Protein AF-A0A4V3CXA8-F1 (afdb_monomer)

Radius of gyration: 31.41 Å; Cα contacts (8 Å, |Δi|>4): 325; chains: 1; bounding box: 53×84×88 Å

pLDDT: mean 84.36, std 15.78, range [34.88, 97.88]

Structure (mmCIF, N/CA/C/O backbone):
data_AF-A0A4V3CXA8-F1
#
_entry.id   AF-A0A4V3CXA8-F1
#
loop_
_atom_site.group_PDB
_atom_site.id
_atom_site.type_symbol
_atom_site.label_atom_id
_atom_site.label_alt_id
_atom_site.label_comp_id
_atom_site.label_asym_id
_atom_site.label_entity_id
_atom_site.label_seq_id
_atom_site.pdbx_PDB_ins_code
_atom_site.Cartn_x
_atom_site.Cartn_y
_atom_site.Cartn_z
_atom_site.occupancy
_atom_site.B_iso_or_equiv
_atom_site.auth_seq_id
_atom_site.auth_comp_id
_atom_site.auth_asym_id
_atom_site.auth_atom_id
_atom_site.pdbx_PDB_model_num
ATOM 1 N N . MET A 1 1 ? -29.532 72.338 55.057 1.00 40.47 1 MET A N 1
ATOM 2 C CA . MET A 1 1 ? -30.461 72.100 56.185 1.00 40.47 1 MET A CA 1
ATOM 3 C C . MET A 1 1 ? -30.636 70.589 56.252 1.00 40.47 1 MET A C 1
ATOM 5 O O . MET A 1 1 ? -31.218 70.046 55.332 1.00 40.47 1 MET A O 1
ATOM 9 N N . SER A 1 2 ? -29.774 69.867 56.970 1.00 39.62 2 SER A N 1
ATOM 10 C CA . SER A 1 2 ? -29.784 69.610 58.423 1.00 39.62 2 SER A CA 1
ATOM 11 C C . SER A 1 2 ? -31.072 68.958 58.934 1.00 39.62 2 SER A C 1
ATOM 13 O O . SER A 1 2 ? -32.153 69.455 58.635 1.00 39.62 2 SER A O 1
ATOM 15 N N . THR A 1 3 ? -30.851 67.936 59.774 1.00 40.78 3 THR A N 1
ATOM 16 C CA . THR A 1 3 ? -31.756 67.162 60.651 1.00 40.78 3 THR A CA 1
ATOM 17 C C . THR A 1 3 ? -32.597 66.088 59.960 1.00 40.78 3 THR A C 1
ATOM 19 O O . THR A 1 3 ? -33.273 66.385 58.990 1.00 40.78 3 THR A O 1
ATOM 22 N N . GLY A 1 4 ? -32.637 64.831 60.393 1.00 34.88 4 GLY A N 1
ATOM 23 C CA . GLY A 1 4 ? -32.048 64.163 61.554 1.00 34.88 4 GLY A CA 1
ATOM 24 C C . GLY A 1 4 ? -32.796 62.839 61.771 1.00 34.88 4 GLY A C 1
ATOM 25 O O . GLY A 1 4 ? -34.010 62.813 61.617 1.00 34.88 4 GLY A O 1
ATOM 26 N N . THR A 1 5 ? -32.025 61.773 62.005 1.00 45.97 5 THR A N 1
ATOM 27 C CA . THR A 1 5 ? -32.291 60.543 62.792 1.00 45.97 5 THR A CA 1
ATOM 28 C C . THR A 1 5 ? -33.736 60.167 63.166 1.00 45.97 5 THR A C 1
ATOM 30 O O . THR A 1 5 ? -34.405 60.935 63.842 1.00 45.97 5 THR A O 1
ATOM 33 N N . ASP A 1 6 ? -34.142 58.914 62.907 1.00 41.59 6 ASP A N 1
ATOM 34 C CA . ASP A 1 6 ? -34.056 57.885 63.959 1.00 41.59 6 ASP A CA 1
ATOM 35 C C . ASP A 1 6 ? -34.228 56.436 63.466 1.00 41.59 6 ASP A C 1
ATOM 37 O O . ASP A 1 6 ? -34.890 56.133 62.475 1.00 41.59 6 ASP A O 1
ATOM 41 N N . PHE A 1 7 ? -33.511 55.578 64.187 1.00 47.59 7 PHE A N 1
ATOM 42 C CA . PHE A 1 7 ? -33.365 54.128 64.111 1.00 47.59 7 PHE A CA 1
ATOM 43 C C . PHE A 1 7 ? -34.657 53.398 64.501 1.00 47.59 7 PHE A C 1
ATOM 45 O O . PHE A 1 7 ? -35.210 53.720 65.543 1.00 47.59 7 PHE A O 1
ATOM 52 N N . GLU A 1 8 ? -35.003 52.293 63.827 1.00 40.97 8 GLU A N 1
ATOM 53 C CA . GLU A 1 8 ? -35.385 51.082 64.569 1.00 40.97 8 GLU A CA 1
ATOM 54 C C . GLU A 1 8 ? -35.185 49.782 63.769 1.00 40.97 8 GLU A C 1
ATOM 56 O O . GLU A 1 8 ? -35.698 49.572 62.673 1.00 40.97 8 GLU A O 1
ATOM 61 N N . GLN A 1 9 ? -34.340 48.956 64.380 1.00 50.66 9 GLN A N 1
ATOM 62 C CA . GLN A 1 9 ? -34.044 47.536 64.223 1.00 50.66 9 GLN A CA 1
ATOM 63 C C . GLN A 1 9 ? -35.000 46.689 63.370 1.00 50.66 9 GLN A C 1
ATOM 65 O O . GLN A 1 9 ? -36.131 46.419 63.761 1.00 50.66 9 GLN A O 1
ATOM 70 N N . LEU A 1 10 ? -34.446 46.062 62.330 1.00 44.75 10 LEU A N 1
ATOM 71 C CA . LEU A 1 10 ? -34.857 44.718 61.930 1.00 44.75 10 LEU A CA 1
ATOM 72 C C . LEU A 1 10 ? -33.608 43.857 61.771 1.00 44.75 10 LEU A C 1
ATOM 74 O O . LEU A 1 10 ? -32.866 43.960 60.797 1.00 44.75 10 LEU A O 1
ATOM 78 N N . GLY A 1 11 ? -33.372 43.024 62.784 1.00 45.38 11 GLY A N 1
ATOM 79 C CA . GLY A 1 11 ? -32.459 41.901 62.677 1.00 45.38 11 GLY A CA 1
ATOM 80 C C . GLY A 1 11 ? -32.984 40.936 61.621 1.00 45.38 11 GLY A C 1
ATOM 81 O O . GLY A 1 11 ? -34.036 40.327 61.800 1.00 45.38 11 GLY A O 1
ATOM 82 N N . PHE A 1 12 ? -32.237 40.796 60.534 1.00 39.97 12 PHE A N 1
ATOM 83 C CA . PHE A 1 12 ? -32.334 39.652 59.646 1.00 39.97 12 PHE A CA 1
ATOM 84 C C . PHE A 1 12 ? -30.973 38.971 59.697 1.00 39.97 12 PHE A C 1
ATOM 86 O O . PHE A 1 12 ? -29.990 39.458 59.145 1.00 39.97 12 PHE A O 1
ATOM 93 N N . THR A 1 13 ? -30.896 37.899 60.477 1.00 45.34 13 THR A N 1
ATOM 94 C CA . THR A 1 13 ? -29.737 37.015 60.492 1.00 45.34 13 THR A CA 1
ATOM 95 C C . THR A 1 13 ? -29.621 36.371 59.121 1.00 45.34 13 THR A C 1
ATOM 97 O O . THR A 1 13 ? -30.540 35.687 58.671 1.00 45.34 13 THR A O 1
ATOM 100 N N . GLU A 1 14 ? -28.489 36.616 58.478 1.00 43.78 14 GLU A N 1
ATOM 101 C CA . GLU A 1 14 ? -27.989 35.905 57.313 1.00 43.78 14 GLU A CA 1
ATOM 102 C C . GLU A 1 14 ? -28.000 34.399 57.618 1.00 43.78 14 GLU A C 1
ATOM 104 O O . GLU A 1 14 ? -27.234 33.910 58.448 1.00 43.78 14 GLU A O 1
ATOM 109 N N . SER A 1 15 ? -28.935 33.658 57.020 1.00 47.88 15 SER A N 1
ATOM 110 C CA . SER A 1 15 ? -28.859 32.202 57.005 1.00 47.88 15 SER A CA 1
ATOM 111 C C . SER A 1 15 ? -27.843 31.820 55.935 1.00 47.88 15 SER A C 1
ATOM 113 O O . SER A 1 15 ? -28.188 31.703 54.758 1.00 47.88 15 SER A O 1
ATOM 115 N N . GLU A 1 16 ? -26.585 31.652 56.339 1.00 49.81 16 GLU A N 1
ATOM 116 C CA . GLU A 1 16 ? -25.614 30.857 55.593 1.00 49.81 16 GLU A CA 1
ATOM 117 C C . GLU A 1 16 ? -26.149 29.420 55.498 1.00 49.81 16 GLU A C 1
ATOM 119 O O . GLU A 1 16 ? -25.831 28.552 56.311 1.00 49.81 16 GLU A O 1
ATOM 124 N N . ASP A 1 17 ? -26.989 29.164 54.493 1.00 48.06 17 ASP A N 1
ATOM 125 C CA . ASP A 1 17 ? -27.284 27.817 54.014 1.00 48.06 17 ASP A CA 1
ATOM 126 C C . ASP A 1 17 ? -26.045 27.307 53.268 1.00 48.06 17 ASP A C 1
ATOM 128 O O . ASP A 1 17 ? -25.969 27.231 52.041 1.00 48.06 17 ASP A O 1
ATOM 132 N N . THR A 1 18 ? -25.005 27.008 54.045 1.00 52.03 18 THR A N 1
ATOM 133 C CA . THR A 1 18 ? -23.932 26.117 53.623 1.00 52.03 18 THR A CA 1
ATOM 134 C C . THR A 1 18 ? -24.531 24.719 53.595 1.00 52.03 18 THR A C 1
ATOM 136 O O . THR A 1 18 ? -24.391 23.940 54.536 1.00 52.03 18 THR A O 1
ATOM 139 N N . GLY A 1 19 ? -25.252 24.424 52.509 1.00 45.19 19 GLY A N 1
ATOM 140 C CA . GLY A 1 19 ? -25.800 23.112 52.196 1.00 45.19 19 GLY A CA 1
ATOM 141 C C . GLY A 1 19 ? -24.678 22.083 52.099 1.00 45.19 19 GLY A C 1
ATOM 142 O O . GLY A 1 19 ? -24.199 21.748 51.016 1.00 45.19 19 GLY A O 1
ATOM 143 N N . ALA A 1 20 ? -24.222 21.602 53.253 1.00 55.50 20 ALA A N 1
ATOM 144 C CA . ALA A 1 20 ? -23.315 20.487 53.367 1.00 55.50 20 ALA A CA 1
ATOM 145 C C . ALA A 1 20 ? -24.015 19.289 52.731 1.00 55.50 20 ALA A C 1
ATOM 147 O O . ALA A 1 20 ? -25.090 18.872 53.172 1.00 55.50 20 ALA A O 1
ATOM 148 N N . ALA A 1 21 ? -23.408 18.757 51.669 1.00 56.16 21 ALA A N 1
ATOM 149 C CA . ALA A 1 21 ? -23.848 17.513 51.063 1.00 56.16 21 ALA A CA 1
ATOM 150 C C . ALA A 1 21 ? -24.068 16.472 52.180 1.00 56.16 21 ALA A C 1
ATOM 152 O O . ALA A 1 21 ? -23.197 16.331 53.049 1.00 56.16 21 ALA A O 1
ATOM 153 N N . PRO A 1 22 ? -25.221 15.778 52.209 1.00 59.78 22 PRO A N 1
ATOM 154 C CA . PRO A 1 22 ? -25.529 14.840 53.276 1.00 59.78 22 PRO A CA 1
ATOM 155 C C . PRO A 1 22 ? -24.406 13.800 53.392 1.00 59.78 22 PRO A C 1
ATOM 157 O O . PRO A 1 22 ? -23.883 13.355 52.367 1.00 59.78 22 PRO A O 1
ATOM 160 N N . PRO A 1 23 ? -24.012 13.408 54.617 1.00 62.22 23 PRO A N 1
ATOM 161 C CA . PRO A 1 23 ? -22.924 12.464 54.816 1.00 62.22 23 PRO A CA 1
ATOM 162 C C . PRO A 1 23 ? -23.232 11.155 54.084 1.00 62.22 23 PRO A C 1
ATOM 164 O O . PRO A 1 23 ? -24.275 10.537 54.313 1.00 62.22 23 PRO A O 1
ATOM 167 N N . ASP A 1 24 ? -22.317 10.744 53.199 1.00 55.66 24 ASP A N 1
ATOM 168 C CA . ASP A 1 24 ? -22.386 9.474 52.475 1.00 55.66 24 ASP A CA 1
ATOM 169 C C . ASP A 1 24 ? -22.748 8.346 53.453 1.00 55.66 24 ASP A C 1
ATOM 171 O O . ASP A 1 24 ? -22.037 8.095 54.433 1.00 55.66 24 ASP A O 1
ATOM 175 N N . ALA A 1 25 ? -23.846 7.632 53.182 1.00 59.66 25 ALA A N 1
ATOM 176 C CA . ALA A 1 25 ? -24.254 6.506 54.012 1.00 59.66 25 ALA A CA 1
ATOM 177 C C . ALA A 1 25 ? -23.078 5.511 54.152 1.00 59.66 25 ALA A C 1
ATOM 179 O O . ALA A 1 25 ? -22.426 5.192 53.152 1.00 59.66 25 ALA A O 1
ATOM 180 N N . PRO A 1 26 ? -22.806 4.952 55.346 1.00 58.84 26 PRO A N 1
ATOM 181 C CA . PRO A 1 26 ? -21.601 4.154 55.622 1.00 58.84 26 PRO A CA 1
ATOM 182 C C . PRO A 1 26 ? -21.416 2.936 54.691 1.00 58.84 26 PRO A C 1
ATOM 184 O O . PRO A 1 26 ? -20.298 2.457 54.480 1.00 58.84 26 PRO A O 1
ATOM 187 N N . GLY A 1 27 ? -22.495 2.456 54.062 1.00 57.19 27 GLY A N 1
ATOM 188 C CA . GLY A 1 27 ? -22.450 1.426 53.020 1.00 57.19 27 GLY A CA 1
ATOM 189 C C . GLY A 1 27 ? -21.898 1.897 51.664 1.00 57.19 27 GLY A C 1
ATOM 190 O O . GLY A 1 27 ? -21.296 1.094 50.947 1.00 57.19 27 GLY A O 1
ATOM 191 N N . GLN A 1 28 ? -22.050 3.175 51.308 1.00 59.19 28 GLN A N 1
ATOM 192 C CA . GLN A 1 28 ? -21.549 3.745 50.053 1.00 59.19 28 GLN A CA 1
ATOM 193 C C . GLN A 1 28 ? -20.028 3.947 50.076 1.00 59.19 28 GLN A C 1
ATOM 195 O O . GLN A 1 28 ? -19.355 3.580 49.111 1.00 59.19 28 GLN A O 1
ATOM 200 N N . VAL A 1 29 ? -19.456 4.387 51.204 1.00 60.62 29 VAL A N 1
ATOM 201 C CA . VAL A 1 29 ? -17.995 4.532 51.383 1.00 60.62 29 VAL A CA 1
ATOM 202 C C . VAL A 1 29 ? -17.274 3.182 51.247 1.00 60.62 29 VAL A C 1
ATOM 204 O O . VAL A 1 29 ? -16.234 3.072 50.593 1.00 60.62 29 VAL A O 1
ATOM 207 N N . ARG A 1 30 ? -17.852 2.108 51.807 1.00 64.88 30 ARG A N 1
ATOM 208 C CA . ARG A 1 30 ? -17.282 0.751 51.739 1.00 64.88 30 ARG A CA 1
ATOM 209 C C . ARG A 1 30 ? -17.385 0.140 50.336 1.00 64.88 30 ARG A C 1
ATOM 211 O O . ARG A 1 30 ? -16.474 -0.579 49.928 1.00 64.88 30 ARG A O 1
ATOM 218 N N . LYS A 1 31 ? -18.454 0.440 49.585 1.00 62.94 31 LYS A N 1
ATOM 219 C CA . LYS A 1 31 ? -18.606 0.044 48.172 1.00 62.94 31 LYS A CA 1
ATOM 220 C C . LYS A 1 31 ? -17.627 0.796 47.261 1.00 62.94 31 LYS A C 1
ATOM 222 O O . LYS A 1 31 ? -16.953 0.146 46.467 1.00 62.94 31 LYS A O 1
ATOM 227 N N . ARG A 1 32 ? -17.468 2.116 47.437 1.00 68.44 32 ARG A N 1
ATOM 228 C CA . ARG A 1 32 ? -16.500 2.953 46.697 1.00 68.44 32 ARG A CA 1
ATOM 229 C C . ARG A 1 32 ? -15.052 2.489 46.896 1.00 68.44 32 ARG A C 1
ATOM 231 O O . ARG A 1 32 ? -14.324 2.346 45.921 1.00 68.44 32 ARG A O 1
ATOM 238 N N . ARG A 1 33 ? -14.654 2.148 48.129 1.00 70.50 33 ARG A N 1
ATOM 239 C CA . ARG A 1 33 ? -13.316 1.592 48.433 1.00 70.50 33 ARG A CA 1
ATOM 240 C C . ARG A 1 33 ? -13.056 0.228 47.787 1.00 70.50 33 ARG A C 1
ATOM 242 O O . ARG A 1 33 ? -11.953 -0.014 47.311 1.00 70.50 33 ARG A O 1
ATOM 249 N N . LYS A 1 34 ? -14.059 -0.659 47.753 1.00 71.06 34 LYS A N 1
ATOM 250 C CA . LYS A 1 34 ? -13.944 -1.969 47.088 1.00 71.06 34 LYS A CA 1
ATOM 251 C C . LYS A 1 34 ? -13.837 -1.836 45.567 1.00 71.06 34 LYS A C 1
ATOM 253 O O . LYS A 1 34 ? -13.021 -2.530 44.976 1.00 71.06 34 LYS A O 1
ATOM 258 N N . LEU A 1 35 ? -14.611 -0.933 44.961 1.00 71.12 35 LEU A N 1
ATOM 259 C CA . LEU A 1 35 ? -14.523 -0.595 43.535 1.00 71.12 35 LEU A CA 1
ATOM 260 C C . LEU A 1 35 ? -13.164 0.014 43.175 1.00 71.12 35 LEU A C 1
ATOM 262 O O . LEU A 1 35 ? -12.548 -0.428 42.214 1.00 71.12 35 LEU A O 1
ATOM 266 N N . ALA A 1 36 ? -12.662 0.958 43.976 1.00 71.88 36 ALA A N 1
ATOM 267 C CA . ALA A 1 36 ? -11.338 1.546 43.777 1.00 71.88 36 ALA A CA 1
ATOM 268 C C . ALA A 1 36 ? -10.222 0.490 43.846 1.00 71.88 36 ALA A C 1
ATOM 270 O O . ALA A 1 36 ? -9.376 0.450 42.961 1.00 71.88 36 ALA A O 1
ATOM 271 N N . ALA A 1 37 ? -10.267 -0.415 44.831 1.00 75.06 37 ALA A N 1
ATOM 272 C CA . ALA A 1 37 ? -9.305 -1.513 44.952 1.00 75.06 37 ALA A CA 1
ATOM 273 C C . ALA A 1 37 ? -9.360 -2.495 43.761 1.00 75.06 37 ALA A C 1
ATOM 275 O O . ALA A 1 37 ? -8.328 -2.985 43.303 1.00 75.06 37 ALA A O 1
ATOM 276 N N . TRP A 1 38 ? -10.559 -2.767 43.237 1.00 81.56 38 TRP A N 1
ATOM 277 C CA . TRP A 1 38 ? -10.745 -3.618 42.058 1.00 81.56 38 TRP A CA 1
ATOM 278 C C . TRP A 1 38 ? -10.213 -2.958 40.780 1.00 81.56 38 TRP A C 1
ATOM 280 O O . TRP A 1 38 ? -9.503 -3.598 40.009 1.00 81.56 38 TRP A O 1
ATOM 290 N N . LEU A 1 39 ? -10.485 -1.664 40.586 1.00 82.88 39 LEU A N 1
ATOM 291 C CA . LEU A 1 39 ? -9.963 -0.892 39.456 1.00 82.88 39 LEU A CA 1
ATOM 292 C C . LEU A 1 39 ? -8.435 -0.783 39.499 1.00 82.88 39 LEU A C 1
ATOM 294 O O . LEU A 1 39 ? -7.795 -0.941 38.464 1.00 82.88 39 LEU A O 1
ATOM 298 N N . THR A 1 40 ? -7.835 -0.592 40.680 1.00 80.50 40 THR A N 1
ATOM 299 C CA . THR A 1 40 ? -6.371 -0.608 40.818 1.00 80.50 40 THR A CA 1
ATOM 300 C C . THR A 1 40 ? -5.781 -1.975 40.496 1.00 80.50 40 THR A C 1
ATOM 302 O O . THR A 1 40 ? -4.763 -2.037 39.819 1.00 80.50 40 THR A O 1
ATOM 305 N N . ALA A 1 41 ? -6.428 -3.070 40.910 1.00 81.56 41 ALA A N 1
ATOM 306 C CA . ALA A 1 41 ? -5.956 -4.417 40.596 1.00 81.56 41 ALA A CA 1
ATOM 307 C C . ALA A 1 41 ? -6.004 -4.700 39.085 1.00 81.56 41 ALA A C 1
ATOM 309 O O . ALA A 1 41 ? -5.031 -5.204 38.527 1.00 81.56 41 ALA A O 1
ATOM 310 N N . ILE A 1 42 ? -7.092 -4.312 38.408 1.00 84.62 42 ILE A N 1
ATOM 311 C CA . ILE A 1 42 ? -7.199 -4.407 36.945 1.00 84.62 42 ILE A CA 1
ATOM 312 C C . ILE A 1 42 ? -6.110 -3.567 36.276 1.00 84.62 42 ILE A C 1
ATOM 314 O O . ILE A 1 42 ? -5.403 -4.069 35.406 1.00 84.62 42 ILE A O 1
ATOM 318 N N . ALA A 1 43 ? -5.941 -2.311 36.695 1.00 84.19 43 ALA A N 1
ATOM 319 C CA . ALA A 1 43 ? -4.925 -1.429 36.133 1.00 84.19 43 ALA A CA 1
ATOM 320 C C . ALA A 1 43 ? -3.514 -2.015 36.298 1.00 84.19 43 ALA A C 1
ATOM 322 O O . ALA A 1 43 ? -2.743 -2.022 35.344 1.00 84.19 43 ALA A O 1
ATOM 323 N N . SER A 1 44 ? -3.186 -2.577 37.465 1.00 82.38 44 SER A N 1
ATOM 324 C CA . SER A 1 44 ? -1.895 -3.232 37.700 1.00 82.38 44 SER A CA 1
ATOM 325 C C . SER A 1 44 ? -1.677 -4.456 36.810 1.00 82.38 44 SER A C 1
ATOM 327 O O . SER A 1 44 ? -0.579 -4.631 36.287 1.00 82.38 44 SER A O 1
ATOM 329 N N . VAL A 1 45 ? -2.706 -5.282 36.598 1.00 87.88 45 VAL A N 1
ATOM 330 C CA . VAL A 1 45 ? -2.622 -6.430 35.681 1.00 87.88 45 VAL A CA 1
ATOM 331 C C . VAL A 1 45 ? -2.401 -5.959 34.244 1.00 87.88 45 VAL A C 1
ATOM 333 O O . VAL A 1 45 ? -1.519 -6.480 33.567 1.00 87.88 45 VAL A O 1
ATOM 336 N N . LEU A 1 46 ? -3.138 -4.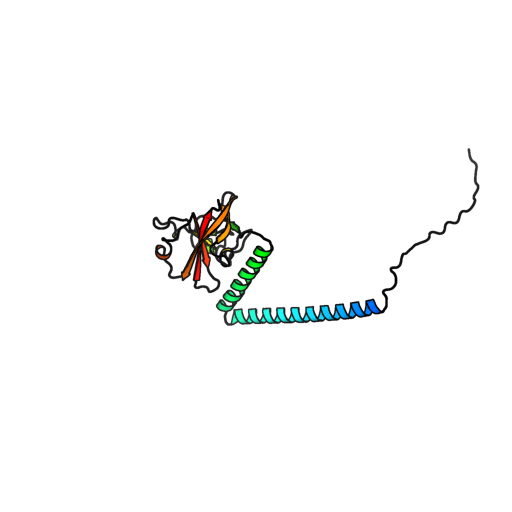942 33.791 1.00 88.44 46 LEU A N 1
ATOM 337 C CA . LEU A 1 46 ? -2.980 -4.377 32.448 1.00 88.44 46 LEU A CA 1
ATOM 338 C C . LEU A 1 46 ? -1.583 -3.789 32.237 1.00 88.44 46 LEU A C 1
ATOM 340 O O . LEU A 1 46 ? -0.946 -4.081 31.229 1.00 88.44 46 LEU A O 1
ATOM 344 N N . ILE A 1 47 ? -1.074 -3.022 33.204 1.00 89.06 47 ILE A N 1
ATOM 345 C CA . ILE A 1 47 ? 0.294 -2.488 33.167 1.00 89.06 47 ILE A CA 1
ATOM 346 C C . ILE A 1 47 ? 1.310 -3.634 33.101 1.00 89.06 47 ILE A C 1
ATOM 348 O O . ILE A 1 47 ? 2.238 -3.578 32.297 1.00 89.06 47 ILE A O 1
ATOM 352 N N . GLY A 1 48 ? 1.120 -4.692 33.895 1.00 84.31 48 GLY A N 1
ATOM 353 C CA . GLY A 1 48 ? 1.971 -5.881 33.856 1.00 84.31 48 GLY A CA 1
ATOM 354 C C . GLY A 1 48 ? 1.994 -6.546 32.477 1.00 84.31 48 GLY A C 1
ATOM 355 O O . GLY A 1 48 ? 3.068 -6.841 31.960 1.00 84.31 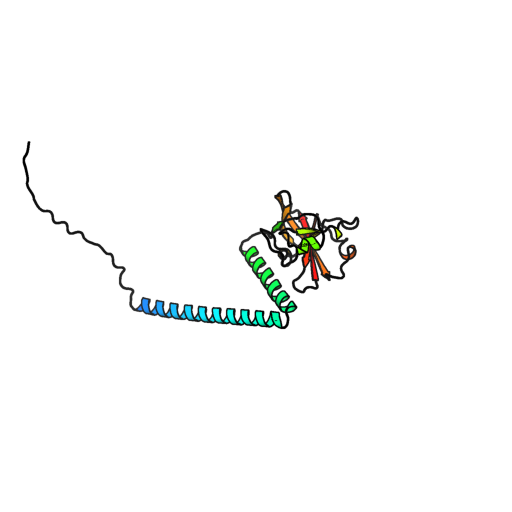48 GLY A O 1
ATOM 356 N N . ILE A 1 49 ? 0.830 -6.721 31.847 1.00 89.19 49 ILE A N 1
ATOM 357 C CA . ILE A 1 49 ? 0.714 -7.286 30.494 1.00 89.19 49 ILE A CA 1
ATOM 358 C C . ILE A 1 49 ? 1.421 -6.394 29.465 1.00 89.19 49 ILE A C 1
ATOM 360 O O . ILE A 1 49 ? 2.181 -6.903 28.643 1.00 89.19 49 ILE A O 1
ATOM 364 N N . ILE A 1 50 ? 1.222 -5.073 29.533 1.00 88.56 50 ILE A N 1
ATOM 365 C CA . ILE A 1 50 ? 1.867 -4.111 28.627 1.00 88.56 50 ILE A CA 1
ATOM 366 C C . ILE A 1 50 ? 3.392 -4.180 28.766 1.00 88.56 50 ILE A C 1
ATOM 368 O O . ILE A 1 50 ? 4.096 -4.238 27.760 1.00 88.56 50 ILE A O 1
ATOM 372 N N . LEU A 1 51 ? 3.909 -4.219 29.996 1.00 88.56 51 LEU A N 1
ATOM 373 C CA . LEU A 1 51 ? 5.347 -4.303 30.251 1.00 88.56 51 LEU A CA 1
ATOM 374 C C . LEU A 1 51 ? 5.945 -5.614 29.735 1.00 88.56 51 LEU A C 1
ATOM 376 O O . LEU A 1 51 ? 6.983 -5.588 29.078 1.00 88.56 51 LEU A O 1
ATOM 380 N N . ILE A 1 52 ? 5.286 -6.750 29.983 1.00 88.12 52 ILE A N 1
ATOM 381 C CA . ILE A 1 52 ? 5.728 -8.051 29.461 1.00 88.12 52 ILE A CA 1
ATOM 382 C C . ILE A 1 52 ? 5.743 -8.031 27.928 1.00 88.12 52 ILE A C 1
ATOM 384 O O . ILE A 1 52 ? 6.723 -8.466 27.325 1.00 88.12 52 ILE A O 1
ATOM 388 N N . GLY A 1 53 ? 4.699 -7.483 27.300 1.00 85.12 53 GLY A N 1
ATOM 389 C CA . GLY A 1 53 ? 4.625 -7.334 25.847 1.00 85.12 53 GLY A CA 1
ATOM 390 C C . GLY A 1 53 ? 5.754 -6.466 25.286 1.00 85.12 53 GLY A C 1
ATOM 391 O O . GLY A 1 53 ? 6.430 -6.875 24.345 1.00 85.12 53 GLY A O 1
ATOM 392 N N . ALA A 1 54 ? 6.020 -5.310 25.898 1.00 87.69 54 ALA A N 1
ATOM 393 C CA . ALA A 1 54 ? 7.108 -4.423 25.490 1.00 87.69 54 ALA A CA 1
ATOM 394 C C . ALA A 1 54 ? 8.483 -5.101 25.610 1.00 87.69 54 ALA A C 1
ATOM 396 O O . ALA A 1 54 ? 9.299 -5.005 24.696 1.00 87.69 54 ALA A O 1
ATOM 397 N N . ILE A 1 55 ? 8.730 -5.837 26.699 1.00 87.81 55 ILE A N 1
ATOM 398 C CA . ILE A 1 55 ? 9.975 -6.595 26.888 1.00 87.81 55 ILE A CA 1
ATOM 399 C C . ILE A 1 55 ? 10.110 -7.691 25.824 1.00 87.81 55 ILE A C 1
ATOM 401 O O . ILE A 1 55 ? 11.176 -7.826 25.228 1.00 87.81 55 ILE A O 1
ATOM 405 N N . ALA A 1 56 ? 9.045 -8.447 25.549 1.00 84.25 56 ALA A N 1
ATOM 406 C CA . ALA A 1 56 ? 9.058 -9.481 24.517 1.00 84.25 56 ALA A CA 1
ATOM 407 C C . ALA A 1 56 ? 9.351 -8.900 23.123 1.00 84.25 56 ALA A C 1
ATOM 409 O O . ALA A 1 56 ? 10.136 -9.484 22.380 1.00 84.25 56 ALA A O 1
ATOM 410 N N . ILE A 1 57 ? 8.793 -7.728 22.797 1.00 85.81 57 ILE A N 1
ATOM 411 C CA . ILE A 1 57 ? 9.094 -7.000 21.555 1.00 85.81 57 ILE A CA 1
ATOM 412 C C . ILE A 1 57 ? 10.571 -6.602 21.499 1.00 85.81 57 ILE A C 1
ATOM 414 O O . ILE A 1 57 ? 11.227 -6.841 20.489 1.00 85.81 57 ILE A O 1
ATOM 418 N N . LEU A 1 58 ? 11.116 -6.031 22.577 1.00 85.06 58 LEU A N 1
ATOM 419 C CA . LEU A 1 58 ? 12.527 -5.633 22.629 1.00 85.06 58 LEU A CA 1
ATOM 420 C C . LEU A 1 58 ? 13.468 -6.832 22.449 1.00 85.06 58 LEU A C 1
ATOM 422 O O . LEU A 1 58 ? 14.436 -6.741 21.697 1.00 85.06 58 LEU A O 1
ATOM 426 N N . ILE A 1 59 ? 13.167 -7.964 23.093 1.00 87.69 59 ILE A N 1
ATOM 427 C CA . ILE A 1 59 ? 13.915 -9.216 22.901 1.00 87.69 59 ILE A CA 1
ATOM 428 C C . ILE A 1 59 ? 13.782 -9.691 21.448 1.00 87.69 59 ILE A C 1
ATOM 430 O O . ILE A 1 59 ? 14.783 -10.032 20.818 1.00 87.69 59 ILE A O 1
ATOM 434 N N . GLY A 1 60 ? 12.566 -9.674 20.899 1.00 81.06 60 GLY A N 1
ATOM 435 C CA . GLY A 1 60 ? 12.284 -10.056 19.517 1.00 81.06 60 GLY A CA 1
ATOM 436 C C . GLY A 1 60 ? 13.081 -9.240 18.502 1.00 81.06 60 GLY A C 1
ATOM 437 O O . GLY A 1 60 ? 13.693 -9.820 17.610 1.00 81.06 60 GLY A O 1
ATOM 438 N N . LEU A 1 61 ? 13.174 -7.919 18.677 1.00 83.81 61 LEU A N 1
ATOM 439 C CA . LEU A 1 61 ? 13.970 -7.044 17.807 1.00 83.81 61 LEU A CA 1
ATOM 440 C C . LEU A 1 61 ? 15.466 -7.391 17.812 1.00 83.81 61 LEU A C 1
ATOM 442 O O . LEU A 1 61 ? 16.135 -7.174 16.805 1.00 83.81 61 LEU A O 1
ATOM 446 N N . GLY A 1 62 ? 15.991 -7.933 18.914 1.00 83.81 62 GLY A N 1
ATOM 447 C CA . GLY A 1 62 ? 17.385 -8.372 19.005 1.00 83.81 62 GLY A CA 1
ATOM 448 C C . GLY A 1 62 ? 17.649 -9.764 18.421 1.00 83.81 62 GLY A C 1
ATOM 449 O O . GLY A 1 62 ? 18.746 -10.013 17.929 1.00 83.81 62 GLY A O 1
ATOM 450 N N . VAL A 1 63 ? 16.670 -10.675 18.481 1.00 90.19 63 VAL A N 1
ATOM 451 C CA . VAL A 1 63 ? 16.851 -12.095 18.108 1.00 90.19 63 VAL A CA 1
ATOM 452 C C . VAL A 1 63 ? 16.292 -12.418 16.721 1.00 90.19 63 VAL A C 1
ATOM 454 O O . VAL A 1 63 ? 16.898 -13.174 15.968 1.00 90.19 63 VAL A O 1
ATOM 457 N N . ALA A 1 64 ? 15.130 -11.864 16.386 1.00 89.12 64 ALA A N 1
ATOM 458 C CA . ALA A 1 64 ? 14.394 -12.117 15.152 1.00 89.12 64 ALA A CA 1
ATOM 459 C C . ALA A 1 64 ? 13.753 -10.806 14.648 1.00 89.12 64 ALA A C 1
ATOM 461 O O . ALA A 1 64 ? 12.526 -10.644 14.713 1.00 89.12 64 ALA A O 1
ATOM 462 N N . PRO A 1 65 ? 14.569 -9.843 14.173 1.00 85.75 65 PRO A N 1
ATOM 463 C CA . PRO A 1 65 ? 14.101 -8.506 13.813 1.00 85.75 65 PRO A CA 1
ATOM 464 C C . PRO A 1 65 ? 13.036 -8.531 12.716 1.00 85.75 65 PRO A C 1
ATOM 466 O O . PRO A 1 65 ? 12.030 -7.836 12.839 1.00 85.75 65 PRO A O 1
ATOM 469 N N . ASP A 1 66 ? 13.209 -9.363 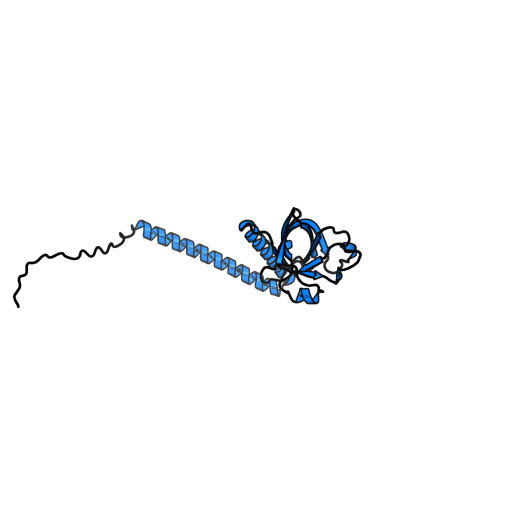11.688 1.00 86.62 66 ASP A N 1
ATOM 470 C CA . ASP A 1 66 ? 12.296 -9.399 10.540 1.00 86.62 66 ASP A CA 1
ATOM 471 C C . ASP A 1 66 ? 10.923 -9.942 10.937 1.00 86.62 66 ASP A C 1
ATOM 473 O O . ASP A 1 66 ? 9.905 -9.312 10.672 1.00 86.62 66 ASP A O 1
ATOM 477 N N . LYS A 1 67 ? 10.888 -11.036 11.710 1.00 87.44 67 LYS A N 1
ATOM 478 C CA . LYS A 1 67 ? 9.632 -11.579 12.251 1.00 87.44 67 LYS A CA 1
ATOM 479 C C . LYS A 1 67 ? 8.951 -10.633 13.230 1.00 87.44 67 LYS A C 1
ATOM 481 O O . LYS A 1 67 ? 7.727 -10.561 13.271 1.00 87.44 67 LYS A O 1
ATOM 486 N N . THR A 1 68 ? 9.726 -9.874 13.997 1.00 86.94 68 THR A N 1
ATOM 487 C CA . THR A 1 68 ? 9.163 -8.881 14.916 1.00 86.94 68 THR A CA 1
ATOM 488 C C . THR A 1 68 ? 8.522 -7.720 14.153 1.00 86.94 68 THR A C 1
ATOM 490 O O . THR A 1 68 ? 7.411 -7.315 14.492 1.00 86.94 68 THR A O 1
ATOM 493 N N . LYS A 1 69 ? 9.170 -7.220 13.092 1.00 86.19 69 LYS A N 1
ATOM 494 C CA . LYS A 1 69 ? 8.597 -6.200 12.197 1.00 86.19 69 LYS A CA 1
ATOM 495 C C . LYS A 1 69 ? 7.344 -6.708 11.488 1.00 86.19 69 LYS A C 1
ATOM 497 O O . LYS A 1 69 ? 6.354 -5.987 11.465 1.00 86.19 69 LYS A O 1
ATOM 502 N N . GLU A 1 70 ? 7.368 -7.943 10.989 1.00 90.75 70 GLU A N 1
ATOM 503 C CA . GLU A 1 70 ? 6.225 -8.596 10.343 1.00 90.75 70 GLU A CA 1
ATOM 504 C C . GLU A 1 70 ? 4.996 -8.604 11.259 1.00 90.75 70 GLU A C 1
ATOM 506 O O . GLU A 1 70 ? 3.926 -8.117 10.888 1.00 90.75 70 GLU A O 1
ATOM 511 N N . VAL A 1 71 ? 5.163 -9.091 12.493 1.00 89.06 71 VAL A N 1
ATOM 512 C CA . VAL A 1 71 ? 4.075 -9.192 13.473 1.00 89.06 71 VAL A CA 1
ATOM 513 C C . VAL A 1 71 ? 3.564 -7.813 13.886 1.00 89.06 71 VAL A C 1
ATOM 515 O O . VAL A 1 71 ? 2.354 -7.583 13.886 1.00 89.06 71 VAL A O 1
ATOM 518 N N . ILE A 1 72 ? 4.463 -6.886 14.235 1.00 88.19 72 ILE A N 1
ATOM 519 C CA . ILE A 1 72 ? 4.080 -5.542 14.694 1.00 88.19 72 ILE A CA 1
ATOM 520 C C . ILE A 1 72 ? 3.417 -4.752 13.567 1.00 88.19 72 ILE A C 1
ATOM 522 O O . ILE A 1 72 ? 2.394 -4.108 13.799 1.00 88.19 72 ILE A O 1
ATOM 526 N N . GLY A 1 73 ? 3.977 -4.814 12.361 1.00 87.94 73 GLY A N 1
ATOM 527 C CA . GLY A 1 73 ? 3.449 -4.145 11.182 1.00 87.94 73 GLY A CA 1
ATOM 528 C C . GLY A 1 73 ? 2.059 -4.655 10.828 1.00 87.94 73 GLY A C 1
ATOM 529 O O . GLY A 1 73 ? 1.113 -3.873 10.785 1.00 87.94 73 GLY A O 1
ATOM 530 N N . THR A 1 74 ? 1.902 -5.975 10.703 1.00 91.31 74 THR A N 1
ATOM 531 C CA . THR A 1 74 ? 0.611 -6.609 10.387 1.00 91.31 74 THR A CA 1
ATOM 532 C C . THR A 1 74 ? -0.453 -6.274 11.432 1.00 91.31 74 THR A C 1
ATOM 534 O O . THR A 1 74 ? -1.561 -5.857 11.086 1.00 91.31 74 THR A O 1
ATOM 537 N N . ALA A 1 75 ? -0.120 -6.393 12.723 1.00 89.38 75 ALA A N 1
ATOM 538 C CA . ALA A 1 75 ? -1.039 -6.037 13.800 1.00 89.38 75 ALA A CA 1
ATOM 539 C C . ALA A 1 75 ? -1.397 -4.542 13.771 1.00 89.38 75 ALA A C 1
ATOM 541 O O . ALA A 1 75 ? -2.566 -4.182 13.908 1.00 89.38 75 ALA A O 1
ATOM 542 N N . GLY A 1 76 ? -0.408 -3.672 13.558 1.00 89.44 76 GLY A N 1
ATOM 543 C CA . GLY A 1 76 ? -0.598 -2.228 13.466 1.00 89.44 76 GLY A CA 1
ATOM 544 C C . GLY A 1 76 ? -1.527 -1.835 12.320 1.00 89.44 76 GLY A C 1
ATOM 545 O O . GLY A 1 76 ? -2.472 -1.076 12.535 1.00 89.44 76 GLY A O 1
ATOM 546 N N . THR A 1 77 ? -1.310 -2.387 11.126 1.00 90.31 77 THR A N 1
ATOM 547 C CA . THR A 1 77 ? -2.170 -2.167 9.956 1.00 90.31 77 THR A CA 1
ATOM 548 C C . THR A 1 77 ? -3.604 -2.618 10.231 1.00 90.31 77 THR A C 1
ATOM 550 O O . THR A 1 77 ? -4.541 -1.854 9.995 1.00 90.31 77 THR A O 1
ATOM 553 N N . GLN A 1 78 ? -3.793 -3.801 10.823 1.00 90.81 78 GLN A N 1
ATOM 554 C CA . GLN A 1 78 ? -5.132 -4.303 11.130 1.00 90.81 78 GLN A CA 1
ATOM 555 C C . GLN A 1 78 ? -5.856 -3.450 12.178 1.00 90.81 78 GLN A C 1
ATOM 557 O O . GLN A 1 78 ? -7.042 -3.162 12.027 1.00 90.81 78 GLN A O 1
ATOM 562 N N . ILE A 1 79 ? -5.163 -3.002 13.229 1.00 89.69 79 ILE A N 1
ATOM 563 C CA . ILE A 1 79 ? -5.748 -2.120 14.251 1.00 89.69 79 ILE A CA 1
ATOM 564 C C . ILE A 1 79 ? -6.197 -0.794 13.627 1.00 89.69 79 ILE A C 1
ATOM 566 O O . ILE A 1 79 ? -7.311 -0.342 13.893 1.00 89.69 79 ILE A O 1
ATOM 570 N N . LYS A 1 80 ? -5.360 -0.181 12.778 1.00 88.69 80 LYS A N 1
ATOM 571 C CA . LYS A 1 80 ? -5.709 1.060 12.067 1.00 88.69 80 LYS A CA 1
ATOM 572 C C . LYS A 1 80 ? -6.931 0.862 11.172 1.00 88.69 80 LYS A C 1
ATOM 574 O O . LYS A 1 80 ? -7.828 1.698 11.196 1.00 88.69 80 LYS A O 1
ATOM 579 N N . HIS A 1 81 ? -6.981 -0.243 10.429 1.00 89.06 81 HIS A N 1
ATOM 580 C CA . HIS A 1 81 ? -8.122 -0.580 9.582 1.00 89.06 81 HIS A CA 1
ATOM 581 C C . HIS A 1 81 ? -9.414 -0.708 10.393 1.00 89.06 81 HIS A C 1
ATOM 583 O O . HIS A 1 81 ? -10.413 -0.088 10.057 1.00 89.06 81 HIS A O 1
ATOM 589 N N . GLN A 1 82 ? -9.385 -1.430 11.517 1.00 89.00 82 GLN A N 1
ATOM 590 C CA . GLN A 1 82 ? -10.555 -1.561 12.391 1.00 89.00 82 GLN A CA 1
ATOM 591 C C . GLN A 1 82 ? -11.002 -0.214 12.967 1.00 89.00 82 GLN A C 1
ATOM 593 O O . GLN A 1 82 ? -12.195 0.079 12.984 1.00 89.00 82 GLN A O 1
ATOM 598 N N . ALA A 1 83 ? -10.061 0.632 13.396 1.00 87.44 83 ALA A N 1
ATOM 599 C CA . ALA A 1 83 ? -10.386 1.982 13.851 1.00 87.44 83 ALA A CA 1
ATOM 600 C C . ALA A 1 83 ? -11.073 2.802 12.747 1.00 87.44 83 ALA A C 1
ATOM 602 O O . ALA A 1 83 ? -12.011 3.543 13.031 1.00 87.44 83 ALA A O 1
ATOM 603 N N . GLN A 1 84 ? -10.637 2.628 11.500 1.00 87.19 84 GLN A N 1
ATOM 604 C CA . GLN A 1 84 ? -11.194 3.304 10.337 1.00 87.19 84 GLN A CA 1
ATOM 605 C C . GLN A 1 84 ? -12.594 2.792 9.953 1.00 87.19 84 GLN A C 1
ATOM 607 O O . GLN A 1 84 ? -13.492 3.584 9.685 1.00 87.19 84 GLN A O 1
ATOM 612 N N . VAL A 1 85 ? -12.810 1.474 9.987 1.00 86.31 85 VAL A N 1
ATOM 613 C CA . VAL A 1 85 ? -14.134 0.868 9.764 1.00 86.31 85 VAL A CA 1
ATOM 614 C C . VAL A 1 85 ? -15.122 1.349 10.827 1.00 86.31 85 VAL A C 1
ATOM 616 O O . VAL A 1 85 ? -16.245 1.727 10.506 1.00 86.31 85 VAL A O 1
ATOM 619 N N . VAL A 1 86 ? -14.701 1.390 12.095 1.00 91.25 86 VAL A N 1
ATOM 620 C CA . VAL A 1 86 ? -15.539 1.871 13.205 1.00 91.25 86 VAL A CA 1
ATOM 621 C C . VAL A 1 86 ? -15.828 3.370 13.096 1.00 91.25 86 VAL A C 1
ATOM 623 O O . VAL A 1 86 ? -16.921 3.798 13.462 1.00 91.25 86 VAL A O 1
ATOM 626 N N . SER A 1 87 ? -14.883 4.172 12.594 1.00 89.62 87 SER A N 1
ATOM 627 C CA . SER A 1 87 ? -15.111 5.601 12.352 1.00 89.62 87 SER A CA 1
ATOM 628 C C . SER A 1 87 ? -15.946 5.882 11.099 1.00 89.62 87 SER A C 1
ATOM 630 O O . SER A 1 87 ? -16.387 7.016 10.923 1.00 89.62 87 SER A O 1
ATOM 632 N N . GLY A 1 88 ? -16.177 4.876 10.247 1.00 88.62 88 GLY A N 1
ATOM 633 C CA . GLY A 1 88 ? -16.881 5.025 8.974 1.00 88.62 88 GLY 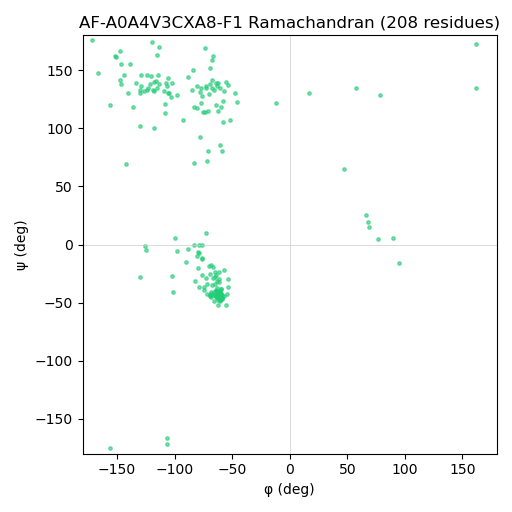A CA 1
ATOM 634 C C . GLY A 1 88 ? -16.103 5.843 7.942 1.00 88.62 88 GLY A C 1
ATOM 635 O O . GLY A 1 88 ? -16.706 6.384 7.022 1.00 88.62 88 GLY A O 1
ATOM 636 N N . GLN A 1 89 ? -14.785 5.982 8.108 1.00 88.75 89 GLN A N 1
ATOM 637 C CA . GLN A 1 89 ? -13.946 6.733 7.178 1.00 88.75 89 GLN A CA 1
ATOM 638 C C . GLN A 1 89 ? -13.513 5.849 6.006 1.00 88.75 89 GLN A C 1
ATOM 640 O O . GLN A 1 89 ? -13.018 4.735 6.199 1.00 88.75 89 GLN A O 1
ATOM 645 N N . THR A 1 90 ? -13.637 6.366 4.787 1.00 91.19 90 THR A N 1
ATOM 646 C CA . THR A 1 90 ? -13.073 5.725 3.594 1.00 91.19 90 THR A CA 1
ATOM 647 C C . THR A 1 90 ? -11.539 5.804 3.651 1.00 91.19 90 THR A C 1
ATOM 649 O O . THR A 1 90 ? -10.991 6.827 4.075 1.00 91.19 90 THR A O 1
ATOM 652 N N . PRO A 1 91 ? -10.805 4.732 3.295 1.00 92.88 91 PRO A N 1
ATOM 653 C CA . PRO A 1 91 ? -9.353 4.789 3.218 1.00 92.88 91 PRO A CA 1
ATOM 654 C C . PRO A 1 91 ? -8.934 5.830 2.183 1.00 92.88 91 PRO A C 1
ATOM 656 O O . PRO A 1 91 ? -9.493 5.857 1.095 1.00 92.88 91 PRO A O 1
ATOM 659 N N . ARG A 1 92 ? -7.955 6.670 2.522 1.00 92.44 92 ARG A N 1
ATOM 660 C CA . ARG A 1 92 ? -7.524 7.794 1.683 1.00 92.44 92 ARG A CA 1
ATOM 661 C C . ARG A 1 92 ? -6.104 7.600 1.167 1.00 92.44 92 ARG A C 1
ATOM 663 O O . ARG A 1 92 ? -5.219 7.188 1.924 1.00 92.44 92 ARG A O 1
ATOM 670 N N . VAL A 1 93 ? -5.894 7.926 -0.103 1.00 94.94 93 VAL A N 1
ATOM 671 C CA . VAL A 1 93 ? -4.616 7.853 -0.818 1.00 94.94 93 VAL A CA 1
ATOM 672 C C . VAL A 1 93 ? -4.377 9.181 -1.528 1.00 94.94 93 VAL A C 1
ATOM 674 O O . VAL A 1 93 ? -5.258 9.668 -2.222 1.00 94.94 93 VAL A O 1
ATOM 677 N N . ILE A 1 94 ? -3.188 9.764 -1.368 1.00 95.56 94 ILE A N 1
ATOM 678 C CA . ILE A 1 94 ? -2.802 11.000 -2.065 1.00 95.56 94 ILE A CA 1
ATOM 679 C C . ILE A 1 94 ? -1.773 10.653 -3.134 1.00 95.56 94 ILE A C 1
ATOM 681 O O . ILE A 1 94 ? -0.708 10.115 -2.810 1.00 95.56 94 ILE A O 1
ATOM 685 N N . LEU A 1 95 ? -2.089 10.964 -4.389 1.00 95.69 95 LEU A N 1
ATOM 686 C CA . LEU A 1 95 ? -1.214 10.732 -5.528 1.00 95.69 95 LEU A CA 1
ATOM 687 C C . LEU A 1 95 ? -0.108 11.787 -5.582 1.00 95.69 95 LEU A C 1
ATOM 689 O O . LEU A 1 95 ? -0.316 12.986 -5.391 1.00 95.69 95 LEU A O 1
ATOM 693 N N . GLY A 1 96 ? 1.103 11.302 -5.806 1.00 94.38 96 GLY A N 1
ATOM 694 C CA . GLY A 1 96 ? 2.336 12.064 -5.782 1.00 94.38 96 GLY A CA 1
ATOM 695 C C . GLY A 1 96 ? 2.922 12.305 -7.172 1.00 94.38 96 GLY A C 1
ATOM 696 O O . GLY A 1 96 ? 2.286 12.043 -8.194 1.00 94.38 96 GLY A O 1
ATOM 697 N N . PRO A 1 97 ? 4.145 12.853 -7.221 1.00 95.12 97 PRO A N 1
ATOM 698 C CA . PRO A 1 97 ? 4.862 13.084 -8.468 1.00 95.12 97 PRO A CA 1
ATOM 699 C C . PRO A 1 97 ? 5.403 11.783 -9.075 1.00 95.12 97 PRO A C 1
ATOM 701 O O . PRO A 1 97 ? 5.464 10.741 -8.420 1.00 95.12 97 PRO A O 1
ATOM 704 N N . ASP A 1 98 ? 5.873 11.897 -10.313 1.00 96.75 98 ASP A N 1
ATOM 705 C CA . ASP A 1 98 ? 6.647 10.872 -11.003 1.00 96.75 98 ASP A CA 1
ATOM 706 C C . ASP A 1 98 ? 8.024 10.688 -10.348 1.00 96.75 98 ASP A C 1
ATOM 708 O O . ASP A 1 98 ? 8.723 11.664 -10.055 1.00 96.75 98 ASP A O 1
ATOM 712 N N . GLY A 1 99 ? 8.426 9.436 -10.131 1.00 96.69 99 GLY A N 1
ATOM 713 C CA . GLY A 1 99 ? 9.728 9.087 -9.574 1.00 96.69 99 GLY A CA 1
ATOM 714 C C . GLY A 1 99 ? 10.028 7.590 -9.606 1.00 96.69 99 GLY A C 1
ATOM 715 O O . GLY A 1 99 ? 9.202 6.783 -10.025 1.00 96.69 99 GLY A O 1
ATOM 716 N N . GLY A 1 100 ? 11.240 7.238 -9.180 1.00 95.31 100 GLY A N 1
ATOM 717 C CA . GLY A 1 100 ? 11.695 5.857 -9.006 1.00 95.31 100 GLY A CA 1
ATOM 718 C C . GLY A 1 100 ? 11.791 5.460 -7.532 1.00 95.31 100 GLY A C 1
ATOM 719 O O . GLY A 1 100 ? 11.321 6.178 -6.640 1.00 95.31 100 GLY A O 1
ATOM 720 N N . GLN A 1 101 ? 12.449 4.329 -7.277 1.00 93.50 101 GLN A N 1
ATOM 721 C CA . GLN A 1 101 ? 12.637 3.776 -5.934 1.00 93.50 101 GLN A CA 1
ATOM 722 C C . GLN A 1 101 ? 13.258 4.784 -4.956 1.00 93.50 101 GLN A C 1
ATOM 724 O O . GLN A 1 101 ? 12.841 4.857 -3.802 1.00 93.50 101 GLN A O 1
ATOM 729 N N . GLU A 1 102 ? 14.185 5.629 -5.415 1.00 95.88 102 GLU A N 1
ATOM 730 C CA . GLU A 1 102 ? 14.851 6.621 -4.566 1.00 95.88 102 GLU A CA 1
ATOM 731 C C . GLU A 1 102 ? 13.875 7.650 -3.993 1.00 95.88 102 GLU A C 1
ATOM 733 O O . GLU A 1 102 ? 14.104 8.177 -2.903 1.00 95.88 102 GLU A O 1
ATOM 738 N N . LEU A 1 103 ? 12.798 7.973 -4.717 1.00 95.44 103 LEU A N 1
ATOM 739 C CA . LEU A 1 103 ? 11.773 8.884 -4.218 1.00 95.44 103 LEU A CA 1
ATOM 740 C C . LEU A 1 103 ? 10.827 8.174 -3.249 1.00 95.44 103 LEU A C 1
ATOM 742 O O . LEU A 1 103 ? 10.431 8.769 -2.251 1.00 95.44 103 LEU A O 1
ATOM 746 N N . VAL A 1 104 ? 10.510 6.900 -3.495 1.00 94.44 104 VAL A N 1
ATOM 747 C CA . VAL A 1 104 ? 9.717 6.077 -2.567 1.00 94.44 104 VAL A CA 1
ATOM 748 C C . VAL A 1 104 ? 10.442 5.932 -1.223 1.00 94.44 104 VAL A C 1
ATOM 750 O O . VAL A 1 104 ? 9.826 6.106 -0.169 1.00 94.44 104 VAL A O 1
ATOM 753 N N . ASP A 1 105 ? 11.760 5.716 -1.246 1.00 95.19 105 ASP A N 1
ATOM 754 C CA . ASP A 1 105 ? 12.617 5.592 -0.057 1.00 95.19 105 ASP A CA 1
ATOM 755 C C . ASP A 1 105 ? 12.646 6.854 0.817 1.00 95.19 105 ASP A C 1
ATOM 757 O O . ASP A 1 105 ? 12.905 6.777 2.019 1.00 95.19 105 ASP A O 1
ATOM 761 N N . GLN A 1 106 ? 12.343 8.020 0.241 1.00 94.50 106 GLN A N 1
ATOM 762 C CA . GLN A 1 106 ? 12.261 9.285 0.976 1.00 94.50 106 GLN A CA 1
ATOM 763 C C . GLN A 1 106 ? 10.948 9.451 1.751 1.00 94.50 106 GLN A C 1
ATOM 765 O O . GLN A 1 106 ? 10.826 10.408 2.514 1.00 94.50 106 GLN A O 1
ATOM 770 N N . CYS A 1 107 ? 9.972 8.551 1.577 1.00 94.19 107 CYS A N 1
ATOM 771 C CA . CYS A 1 107 ? 8.639 8.651 2.173 1.00 94.19 107 CYS A CA 1
ATOM 772 C C . CYS A 1 107 ? 8.014 10.052 2.013 1.00 94.19 107 CYS A C 1
ATOM 774 O O . CYS A 1 107 ? 7.747 10.726 3.012 1.00 94.19 107 CYS A O 1
ATOM 776 N N . PRO A 1 108 ? 7.721 10.507 0.781 1.00 91.75 108 PRO A N 1
ATOM 777 C CA . PRO A 1 108 ? 7.371 11.902 0.497 1.00 91.75 108 PRO A CA 1
ATOM 778 C C . PRO A 1 108 ? 5.970 12.314 0.984 1.00 91.75 108 PRO A C 1
ATOM 780 O O . PRO A 1 108 ? 5.479 13.375 0.611 1.00 91.75 108 PRO A O 1
ATOM 783 N N . GLY A 1 109 ? 5.286 11.477 1.770 1.00 91.31 109 GLY A N 1
ATOM 784 C CA . GLY A 1 109 ? 3.911 11.726 2.201 1.00 91.31 109 GLY A CA 1
ATOM 785 C C . GLY A 1 109 ? 2.905 11.707 1.048 1.00 91.31 109 GLY A C 1
ATOM 786 O O . GLY A 1 109 ? 1.876 12.356 1.142 1.00 91.31 109 GLY A O 1
ATOM 787 N N . SER A 1 110 ? 3.210 10.998 -0.040 1.00 94.19 110 SER A N 1
ATOM 788 C CA . SER A 1 110 ? 2.334 10.736 -1.189 1.00 94.19 110 SER A CA 1
ATOM 789 C C . SER A 1 110 ? 2.732 9.412 -1.837 1.00 94.19 110 SER A C 1
ATOM 791 O O . SER A 1 110 ? 3.821 8.893 -1.580 1.00 94.19 110 SER A O 1
ATOM 793 N N . TRP A 1 111 ? 1.838 8.847 -2.641 1.00 96.56 111 TRP A N 1
ATOM 794 C CA . TRP A 1 111 ? 2.120 7.661 -3.438 1.00 96.56 111 TRP A CA 1
ATOM 795 C C . TRP A 1 111 ? 2.825 8.088 -4.720 1.00 96.56 111 TRP A C 1
ATOM 797 O O . TRP A 1 111 ? 2.278 8.865 -5.494 1.00 96.56 111 TRP A O 1
ATOM 807 N N . VAL A 1 112 ? 4.051 7.629 -4.936 1.00 96.44 112 VAL A N 1
ATOM 808 C CA . VAL A 1 112 ? 4.892 8.052 -6.065 1.00 96.44 112 VAL A CA 1
ATOM 809 C C . VAL A 1 112 ? 4.433 7.349 -7.331 1.00 96.44 112 VAL A C 1
ATOM 811 O O . VAL A 1 112 ? 4.293 6.127 -7.323 1.00 96.44 112 VAL A O 1
ATOM 814 N N . ARG A 1 113 ? 4.240 8.091 -8.425 1.00 96.81 113 ARG A N 1
ATOM 815 C CA . ARG A 1 113 ? 3.982 7.483 -9.731 1.00 96.81 113 ARG A CA 1
ATOM 816 C C . ARG A 1 113 ? 5.278 6.885 -10.262 1.00 96.81 113 ARG A C 1
ATOM 818 O O . ARG A 1 113 ? 6.225 7.606 -10.564 1.00 96.81 113 ARG A O 1
ATOM 825 N N . MET A 1 114 ? 5.317 5.570 -10.375 1.00 95.88 114 MET A N 1
ATOM 826 C CA . MET A 1 114 ? 6.532 4.836 -10.698 1.00 95.88 114 MET A CA 1
ATOM 827 C C . MET A 1 114 ? 6.880 4.986 -12.178 1.00 95.88 114 MET A C 1
ATOM 829 O O . MET A 1 114 ? 6.150 4.508 -13.046 1.00 95.88 114 MET A O 1
ATOM 833 N N . VAL A 1 115 ? 8.004 5.642 -12.472 1.00 94.56 115 VAL A N 1
ATOM 834 C CA . VAL A 1 115 ? 8.492 5.828 -13.852 1.00 94.56 115 VAL A CA 1
ATOM 835 C C . VAL A 1 115 ? 8.918 4.514 -14.503 1.00 94.56 115 VAL A C 1
ATOM 837 O O . VAL A 1 115 ? 8.759 4.359 -15.707 1.00 94.56 115 VAL A O 1
ATOM 840 N N . ASP A 1 116 ? 9.373 3.547 -13.705 1.00 90.06 116 ASP A N 1
ATOM 841 C CA . ASP A 1 116 ? 9.846 2.243 -14.188 1.00 90.06 116 ASP A CA 1
ATOM 842 C C . ASP A 1 116 ? 8.725 1.386 -14.800 1.00 90.06 116 ASP A C 1
ATOM 844 O O . ASP A 1 116 ? 8.997 0.478 -15.581 1.00 90.06 116 ASP A O 1
ATOM 848 N N . TYR A 1 117 ? 7.464 1.698 -14.483 1.00 90.69 117 TYR A N 1
ATOM 849 C CA . TYR A 1 117 ? 6.284 1.056 -15.067 1.00 90.69 117 TYR A CA 1
ATOM 850 C C . TYR A 1 117 ? 5.638 1.886 -16.183 1.00 90.69 117 TYR A C 1
ATOM 852 O O . TYR A 1 117 ? 4.574 1.521 -16.669 1.00 90.69 117 TYR A O 1
ATOM 860 N N . GLN A 1 118 ? 6.235 3.007 -16.603 1.00 89.19 118 GLN A N 1
ATOM 861 C CA . GLN A 1 118 ? 5.738 3.791 -17.739 1.00 89.19 118 GLN A CA 1
ATOM 862 C C . GLN A 1 118 ? 6.255 3.194 -19.053 1.00 89.19 118 GLN A C 1
AT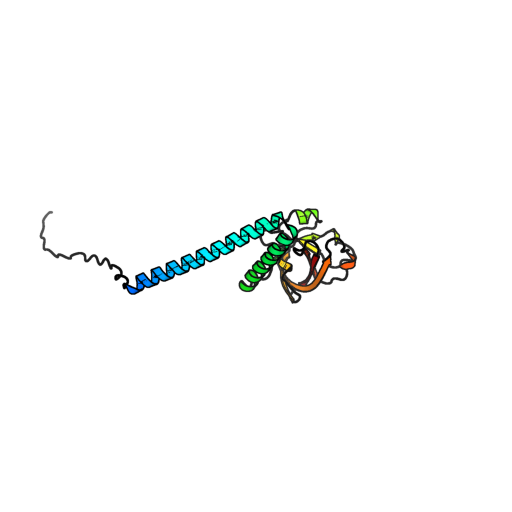OM 864 O O . GLN A 1 118 ? 7.120 3.767 -19.716 1.00 89.19 118 GLN A O 1
ATOM 869 N N . THR A 1 119 ? 5.744 2.016 -19.404 1.00 87.06 119 THR A N 1
ATOM 870 C CA . THR A 1 119 ? 6.067 1.311 -20.652 1.00 87.06 119 THR A CA 1
ATOM 871 C C . THR A 1 119 ? 4.830 1.206 -21.545 1.00 87.06 119 THR A C 1
ATOM 873 O O . THR A 1 119 ? 3.709 1.383 -21.071 1.00 87.06 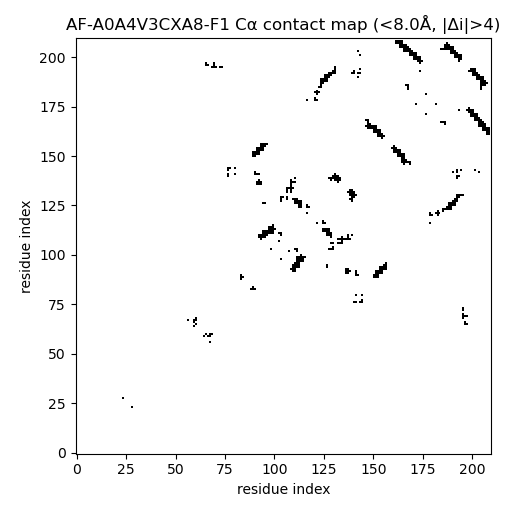119 THR A O 1
ATOM 876 N N . ASP A 1 120 ? 5.013 0.916 -22.837 1.00 85.69 120 ASP A N 1
ATOM 877 C CA . ASP A 1 120 ? 3.894 0.769 -23.784 1.00 85.69 120 ASP A CA 1
ATOM 878 C C . ASP A 1 120 ? 2.993 -0.433 -23.433 1.00 85.69 120 ASP A C 1
ATOM 880 O O . ASP A 1 120 ? 1.818 -0.473 -23.800 1.00 85.69 120 ASP A O 1
ATOM 884 N N . GLU A 1 121 ? 3.534 -1.414 -22.707 1.00 86.12 121 GLU A N 1
ATOM 885 C CA . GLU A 1 121 ? 2.813 -2.589 -22.217 1.00 86.12 121 GLU A CA 1
ATOM 886 C C . GLU A 1 121 ? 1.914 -2.274 -21.010 1.00 86.12 121 GLU A C 1
ATOM 888 O O . GLU A 1 121 ? 0.914 -2.961 -20.798 1.00 86.12 121 GLU A O 1
ATOM 893 N N . MET A 1 122 ? 2.237 -1.237 -20.231 1.00 87.50 122 MET A N 1
ATOM 894 C CA . MET A 1 122 ? 1.486 -0.837 -19.041 1.00 87.50 122 MET A CA 1
ATOM 895 C C . MET A 1 122 ? 0.443 0.225 -19.382 1.00 87.50 122 MET A C 1
ATOM 897 O O . MET A 1 122 ? 0.745 1.399 -19.586 1.00 87.50 122 MET A O 1
ATOM 901 N N . GLN A 1 123 ? -0.826 -0.177 -19.393 1.00 85.38 123 GLN A N 1
ATOM 902 C CA . GLN A 1 123 ? -1.933 0.714 -19.765 1.00 85.38 123 GLN A CA 1
ATOM 903 C C . GLN A 1 123 ? -2.360 1.664 -18.638 1.00 85.38 123 GLN A C 1
ATOM 905 O O . GLN A 1 123 ? -2.971 2.701 -18.902 1.00 85.38 123 GLN A O 1
ATOM 910 N N . SER A 1 124 ? -2.026 1.330 -17.391 1.00 92.69 124 SER A N 1
ATOM 911 C CA . SER A 1 124 ? -2.473 2.049 -16.198 1.00 92.69 124 SER A CA 1
ATOM 912 C C . SER A 1 124 ? -1.273 2.560 -15.399 1.00 92.69 124 SER A C 1
ATOM 914 O O . SER A 1 124 ? -0.300 1.826 -15.214 1.00 92.69 124 SER A O 1
ATOM 916 N N . PRO A 1 125 ? -1.313 3.799 -14.878 1.00 94.44 125 PRO A N 1
ATOM 917 C CA . PRO A 1 125 ? -0.243 4.311 -14.037 1.00 94.44 125 PRO A CA 1
ATOM 918 C C . PRO A 1 125 ? -0.171 3.534 -12.716 1.00 94.44 125 PRO A C 1
ATOM 920 O O . PRO A 1 125 ? -1.184 3.342 -12.038 1.00 94.44 125 PRO A O 1
ATOM 923 N N . VAL A 1 126 ? 1.043 3.135 -12.336 1.00 95.69 126 VAL A N 1
ATOM 924 C CA . VAL A 1 126 ? 1.326 2.482 -11.054 1.00 95.69 126 VAL A CA 1
ATOM 925 C C . VAL A 1 126 ? 1.837 3.513 -10.059 1.00 95.69 126 VAL A C 1
ATOM 927 O O . VAL A 1 126 ? 2.797 4.238 -10.329 1.00 95.69 126 VAL A O 1
ATOM 930 N N . TYR A 1 127 ? 1.218 3.543 -8.889 1.00 96.88 127 TYR A N 1
ATOM 931 C CA . TYR A 1 127 ? 1.601 4.387 -7.772 1.00 96.88 127 TYR A CA 1
ATOM 932 C C . TYR A 1 127 ? 2.068 3.528 -6.602 1.00 96.88 127 TYR A C 1
ATOM 934 O O . TYR A 1 127 ? 1.411 2.552 -6.248 1.00 96.88 127 TYR A O 1
ATOM 942 N N . SER A 1 128 ? 3.184 3.893 -5.974 1.00 96.19 128 SER A N 1
ATOM 943 C CA . SER A 1 128 ? 3.808 3.091 -4.921 1.00 96.19 128 SER A CA 1
ATOM 944 C C . SER A 1 128 ? 4.109 3.898 -3.662 1.00 96.19 128 SER A C 1
ATOM 946 O O . SER A 1 128 ? 4.462 5.079 -3.717 1.00 96.19 128 SER A O 1
ATOM 948 N N . ALA A 1 129 ? 3.989 3.240 -2.513 1.00 96.19 129 ALA A N 1
ATOM 949 C CA . ALA A 1 12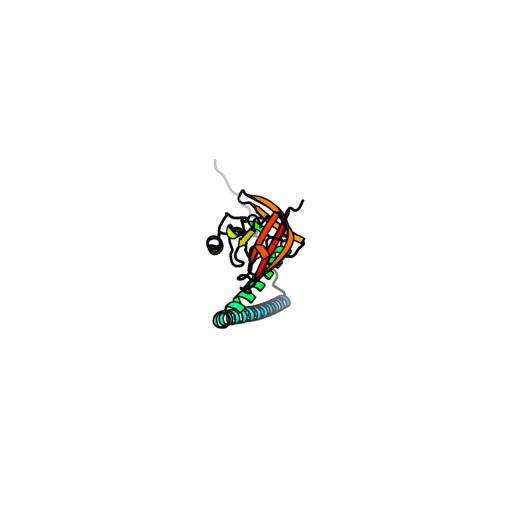9 ? 4.440 3.741 -1.221 1.00 96.19 129 ALA A CA 1
ATOM 950 C C . ALA A 1 129 ? 4.906 2.573 -0.340 1.00 96.19 129 ALA A C 1
ATOM 952 O O . ALA A 1 129 ? 4.263 1.519 -0.307 1.00 96.19 129 ALA A O 1
ATOM 953 N N . HIS A 1 130 ? 5.980 2.754 0.441 1.00 95.38 130 HIS A N 1
ATOM 954 C CA . HIS A 1 130 ? 6.352 1.747 1.443 1.00 95.38 130 HIS A CA 1
ATOM 955 C C . HIS A 1 130 ? 5.259 1.627 2.503 1.00 95.38 130 HIS A C 1
ATOM 957 O O . HIS A 1 130 ? 4.759 2.635 2.999 1.00 95.38 130 HIS A O 1
ATOM 963 N N . ASN A 1 131 ? 4.953 0.405 2.928 1.00 93.50 131 ASN A N 1
ATOM 964 C CA . ASN A 1 131 ? 3.993 0.117 4.000 1.00 93.50 131 ASN A CA 1
ATOM 965 C C . ASN A 1 131 ? 4.285 0.875 5.315 1.00 93.50 131 ASN A C 1
ATOM 967 O O . ASN A 1 131 ? 3.372 1.234 6.061 1.00 93.50 131 ASN A O 1
ATOM 971 N N . GLY A 1 132 ? 5.560 1.172 5.576 1.00 90.81 132 GLY A N 1
ATOM 972 C CA . GLY A 1 132 ? 6.024 1.971 6.708 1.00 90.81 132 GLY A CA 1
ATOM 973 C C . GLY A 1 132 ? 6.091 3.482 6.485 1.00 90.81 132 GLY A C 1
ATOM 974 O O . GLY A 1 132 ? 6.403 4.196 7.433 1.00 90.81 132 GLY A O 1
ATOM 975 N N . CYS A 1 133 ? 5.815 3.996 5.283 1.00 91.19 133 CYS A N 1
ATOM 976 C CA . CYS A 1 133 ? 5.765 5.440 5.066 1.00 91.19 133 CYS A CA 1
ATOM 977 C C . CYS A 1 133 ? 4.464 6.023 5.631 1.00 91.19 133 CYS A C 1
ATOM 979 O O . CYS A 1 133 ? 3.357 5.585 5.291 1.00 91.19 133 CYS A O 1
ATOM 981 N N . TRP A 1 134 ? 4.614 7.060 6.457 1.00 82.94 134 TRP A N 1
ATOM 982 C CA . TRP A 1 134 ? 3.514 7.812 7.054 1.00 82.94 134 TRP A CA 1
ATOM 983 C C . TRP A 1 134 ? 3.768 9.316 6.911 1.00 82.94 134 TRP A C 1
ATOM 985 O O . TRP A 1 134 ? 4.889 9.780 7.105 1.00 82.94 134 TRP A O 1
ATOM 995 N N . GLY A 1 135 ? 2.722 10.076 6.594 1.00 73.62 135 GLY A N 1
ATOM 996 C CA . GLY A 1 135 ? 2.750 11.536 6.476 1.00 73.62 135 GLY A CA 1
ATOM 997 C C . GLY A 1 135 ? 1.357 12.130 6.680 1.00 73.62 135 GLY A C 1
ATOM 998 O O . GLY A 1 135 ? 0.416 11.400 7.000 1.00 73.62 135 GLY A O 1
ATOM 999 N N . GLU A 1 136 ? 1.206 13.445 6.505 1.00 66.19 136 GLU A N 1
ATOM 1000 C CA . GLU A 1 136 ? -0.110 14.093 6.586 1.00 66.19 136 GLU A CA 1
ATOM 1001 C C . GLU A 1 136 ? -1.070 13.479 5.556 1.00 66.19 136 GLU A C 1
ATOM 1003 O O . GLU A 1 136 ? -0.958 13.699 4.356 1.00 66.19 136 GLU A O 1
ATOM 1008 N N . GLY A 1 137 ? -2.004 12.653 6.035 1.00 64.56 137 GLY A N 1
ATOM 1009 C CA . GLY A 1 137 ? -3.032 12.028 5.204 1.00 64.56 137 GLY A CA 1
ATOM 1010 C C . GLY A 1 137 ? -2.577 10.846 4.342 1.00 64.56 137 GLY A C 1
ATOM 1011 O O . GLY A 1 137 ? -3.406 10.326 3.601 1.00 64.56 137 GLY A O 1
ATOM 1012 N N . VAL A 1 138 ? -1.323 10.383 4.450 1.00 77.56 138 VAL A N 1
ATOM 1013 C CA . VAL A 1 138 ? -0.810 9.261 3.640 1.00 77.56 138 VAL A CA 1
ATOM 1014 C C . VAL A 1 138 ? -0.265 8.136 4.494 1.00 77.56 138 VAL A C 1
ATOM 1016 O O . VAL A 1 138 ? 0.519 8.336 5.423 1.00 77.56 138 VAL A O 1
ATOM 1019 N N . ARG A 1 139 ? -0.692 6.925 4.138 1.00 88.12 139 ARG A N 1
ATOM 1020 C CA . ARG A 1 139 ? -0.269 5.665 4.736 1.00 88.12 139 ARG A CA 1
ATOM 1021 C C . ARG A 1 139 ? -0.021 4.658 3.622 1.00 88.12 139 ARG A C 1
ATOM 1023 O O . ARG A 1 139 ? -0.958 4.329 2.900 1.00 88.12 139 ARG A O 1
ATOM 1030 N N . GLY A 1 140 ? 1.208 4.168 3.484 1.00 91.81 140 GLY A N 1
ATOM 1031 C CA . GLY A 1 140 ? 1.504 3.152 2.469 1.00 91.81 140 GLY A CA 1
ATOM 1032 C C . GLY A 1 140 ? 0.875 1.791 2.779 1.00 91.81 140 GLY A C 1
ATOM 1033 O O . GLY A 1 140 ? 0.537 1.049 1.869 1.00 91.81 140 GLY A O 1
ATOM 1034 N N . ASP A 1 141 ? 0.609 1.488 4.056 1.00 94.56 141 ASP A N 1
ATOM 1035 C CA . ASP A 1 141 ? -0.059 0.250 4.479 1.00 94.56 141 ASP A CA 1
ATOM 1036 C C . ASP A 1 141 ? -1.586 0.256 4.292 1.00 94.56 141 ASP A C 1
ATOM 1038 O O . ASP A 1 141 ? -2.244 -0.732 4.615 1.00 94.56 141 ASP A O 1
ATOM 1042 N N . VAL A 1 142 ? -2.174 1.347 3.783 1.00 94.94 142 VAL A N 1
ATOM 1043 C CA . VAL A 1 142 ? -3.635 1.540 3.768 1.00 94.94 142 VAL A CA 1
ATOM 1044 C C . VAL A 1 142 ? -4.386 0.529 2.900 1.00 94.94 142 VAL A C 1
ATOM 1046 O O . VAL A 1 142 ? -5.532 0.218 3.208 1.00 94.94 142 VAL A O 1
ATOM 1049 N N . ILE A 1 143 ? -3.742 -0.008 1.859 1.00 95.81 143 ILE A N 1
ATOM 1050 C CA . ILE A 1 143 ? -4.360 -0.959 0.921 1.00 95.81 143 ILE A CA 1
ATOM 1051 C C . ILE A 1 143 ? -4.210 -2.426 1.337 1.00 95.81 143 ILE A C 1
ATOM 1053 O O . ILE A 1 143 ? -4.898 -3.289 0.800 1.00 95.81 143 ILE A O 1
ATOM 1057 N N . LEU A 1 144 ? -3.317 -2.736 2.284 1.00 96.88 144 LEU A N 1
ATOM 1058 C CA . LEU A 1 144 ? -3.060 -4.113 2.717 1.00 96.88 144 LEU A CA 1
ATOM 1059 C C . LEU A 1 144 ? -4.300 -4.842 3.269 1.00 96.88 144 LEU A C 1
ATOM 1061 O O . LEU A 1 144 ? -4.501 -5.997 2.888 1.00 96.88 144 LEU A O 1
ATOM 1065 N N . PRO A 1 145 ? -5.132 -4.226 4.135 1.00 95.94 145 PRO A N 1
ATOM 1066 C CA . PRO A 1 145 ? -6.298 -4.899 4.702 1.00 95.94 145 PRO A CA 1
ATOM 1067 C C . PRO A 1 145 ? -7.500 -4.929 3.747 1.00 95.94 145 PRO A C 1
ATOM 1069 O O . PRO A 1 145 ? -8.502 -5.558 4.083 1.00 95.94 145 PRO A O 1
ATOM 1072 N N . LEU A 1 146 ? -7.417 -4.243 2.601 1.00 96.19 146 LEU A N 1
ATOM 1073 C CA . LEU A 1 146 ? -8.524 -4.088 1.664 1.00 96.19 146 LEU A CA 1
ATOM 1074 C C . LEU A 1 146 ? -8.632 -5.284 0.709 1.00 96.19 146 LEU A C 1
ATOM 1076 O O . LEU A 1 146 ? -7.635 -5.936 0.362 1.00 96.19 146 LEU A O 1
ATOM 1080 N N . GLY A 1 147 ? -9.863 -5.552 0.283 1.00 96.88 147 GLY A N 1
ATOM 1081 C CA . GLY A 1 147 ? -10.242 -6.586 -0.670 1.00 96.88 147 GLY A CA 1
ATOM 1082 C C . GLY A 1 147 ? -10.926 -6.037 -1.923 1.00 96.88 147 GLY A C 1
ATOM 1083 O O . GLY A 1 147 ? -11.255 -4.856 -2.024 1.00 96.88 147 GLY A O 1
ATOM 1084 N N . ILE A 1 148 ? -11.184 -6.931 -2.884 1.00 97.12 148 ILE A N 1
ATOM 1085 C CA . ILE A 1 148 ? -12.006 -6.615 -4.060 1.00 97.12 148 ILE A CA 1
ATOM 1086 C C . ILE A 1 148 ? -13.381 -6.135 -3.594 1.00 97.12 148 ILE A C 1
ATOM 1088 O O . ILE A 1 148 ? -14.036 -6.779 -2.774 1.00 97.12 148 ILE A O 1
ATOM 1092 N N . GLY A 1 149 ? -13.826 -5.019 -4.160 1.00 96.88 149 GLY A N 1
ATOM 1093 C CA . GLY A 1 149 ? -15.081 -4.366 -3.825 1.00 96.88 149 GLY A CA 1
ATOM 1094 C C . GLY A 1 149 ? -14.949 -3.249 -2.793 1.00 96.88 149 GLY A C 1
ATOM 1095 O O . GLY A 1 149 ? -15.868 -2.434 -2.726 1.00 96.88 149 GLY A O 1
ATOM 1096 N N . ASP A 1 150 ? -13.847 -3.150 -2.048 1.00 97.25 150 ASP A N 1
ATOM 1097 C CA . ASP A 1 150 ? -13.637 -2.032 -1.127 1.00 97.25 150 ASP A CA 1
ATOM 1098 C C . ASP A 1 150 ? -13.409 -0.722 -1.891 1.00 97.25 150 ASP A C 1
ATOM 1100 O O . ASP A 1 150 ? -12.949 -0.715 -3.037 1.00 97.25 150 ASP A O 1
ATOM 1104 N N . VAL A 1 151 ? -13.770 0.392 -1.254 1.00 96.81 151 VAL A N 1
ATOM 1105 C CA . VAL A 1 151 ? -13.660 1.743 -1.819 1.00 96.81 151 VAL A CA 1
ATOM 1106 C C . VAL A 1 151 ? -12.491 2.476 -1.172 1.00 96.81 151 VAL A C 1
ATOM 1108 O O . VAL A 1 151 ? -12.244 2.320 0.021 1.00 96.81 151 VAL A O 1
ATOM 1111 N N . VAL A 1 152 ? -11.786 3.276 -1.964 1.00 96.00 152 VAL A N 1
ATOM 1112 C CA . VAL A 1 152 ? -10.678 4.141 -1.560 1.00 96.00 152 VAL A CA 1
ATOM 1113 C C . VAL A 1 152 ? -10.947 5.539 -2.109 1.00 96.00 152 VAL A C 1
ATOM 1115 O O . VAL A 1 152 ? -11.285 5.695 -3.279 1.00 96.00 152 VAL A O 1
ATOM 1118 N N . GLU A 1 153 ? -10.787 6.558 -1.277 1.00 96.06 153 GLU A N 1
ATOM 1119 C CA . GLU A 1 153 ? -10.762 7.952 -1.706 1.00 96.06 153 GLU A CA 1
ATOM 1120 C C . GLU A 1 153 ? -9.364 8.269 -2.242 1.00 96.06 153 GLU A C 1
ATOM 1122 O O . GLU A 1 153 ? -8.365 8.180 -1.521 1.00 96.06 153 GLU A O 1
ATOM 1127 N N . VAL A 1 154 ? -9.291 8.617 -3.521 1.00 96.06 154 VAL A N 1
ATOM 1128 C CA . VAL A 1 154 ? -8.058 9.018 -4.190 1.00 96.06 154 VAL A CA 1
ATOM 1129 C C . VAL A 1 154 ? -8.059 10.528 -4.334 1.00 96.06 154 VAL A C 1
ATOM 1131 O O . VAL A 1 154 ? -9.002 11.119 -4.859 1.00 96.06 154 VAL A O 1
ATOM 1134 N N . VAL A 1 155 ? -6.979 11.139 -3.862 1.00 95.25 155 VAL A N 1
ATOM 1135 C CA . VAL A 1 155 ? -6.738 12.573 -3.950 1.00 95.25 155 VAL A CA 1
ATOM 1136 C C . VAL A 1 155 ? -5.637 12.819 -4.958 1.00 95.25 155 VAL A C 1
ATOM 1138 O O . VAL A 1 155 ? -4.482 12.438 -4.753 1.00 95.25 155 VAL A O 1
ATOM 1141 N N . GLU A 1 156 ? -6.017 13.453 -6.051 1.00 92.88 156 GLU A N 1
ATOM 1142 C CA . GLU A 1 156 ? -5.135 13.891 -7.113 1.00 92.88 156 GLU A CA 1
ATOM 1143 C C . GLU A 1 156 ? -4.203 15.003 -6.627 1.00 92.88 156 GLU A C 1
ATOM 1145 O O . GLU A 1 156 ? -4.464 15.728 -5.660 1.00 92.88 156 GLU A O 1
ATOM 1150 N N . ARG A 1 157 ? -3.090 15.182 -7.336 1.00 86.94 157 ARG A N 1
ATOM 1151 C CA . ARG A 1 157 ? -2.077 16.183 -6.976 1.00 86.94 157 ARG A CA 1
ATOM 1152 C C . ARG A 1 157 ? -2.592 17.626 -7.068 1.00 86.94 157 ARG A C 1
ATOM 1154 O O . ARG A 1 157 ? -2.056 18.513 -6.404 1.00 86.94 157 ARG A O 1
ATOM 1161 N N . ASP A 1 158 ? -3.594 17.871 -7.903 1.00 88.00 158 ASP A N 1
ATOM 1162 C CA . ASP A 1 158 ? -4.262 19.168 -8.042 1.00 88.00 158 ASP A CA 1
ATOM 1163 C C . ASP A 1 158 ? -5.360 19.403 -6.986 1.00 88.00 158 ASP A C 1
ATOM 1165 O O . ASP A 1 158 ? -5.957 20.481 -6.952 1.00 88.00 158 ASP A O 1
ATOM 1169 N N . GLY A 1 159 ? -5.579 18.433 -6.092 1.00 87.56 159 GLY A N 1
ATOM 1170 C CA . GLY A 1 159 ? -6.571 18.483 -5.025 1.00 87.56 159 GLY A CA 1
ATOM 1171 C C . GLY A 1 159 ? -7.943 17.936 -5.416 1.00 87.56 159 GLY A C 1
ATOM 1172 O O . GLY A 1 159 ? -8.864 18.041 -4.608 1.00 87.56 159 GLY A O 1
ATOM 1173 N N . GLY A 1 160 ? -8.105 17.371 -6.618 1.00 93.38 160 GLY A N 1
ATOM 1174 C CA . GLY A 1 160 ? -9.307 16.618 -6.967 1.00 93.38 160 GLY A CA 1
ATOM 1175 C C . GLY A 1 160 ? -9.462 15.385 -6.078 1.00 9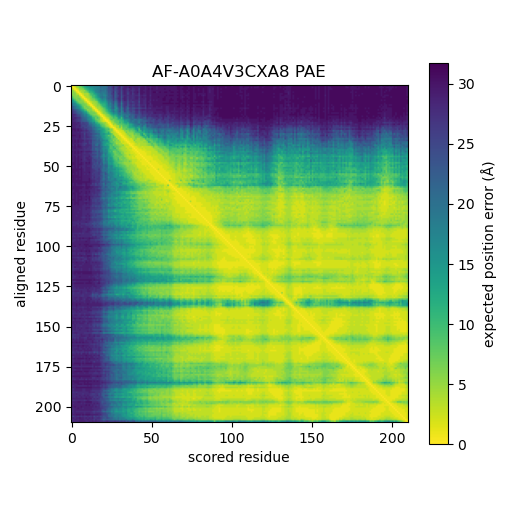3.38 160 GLY A C 1
ATOM 1176 O O . GLY A 1 160 ? -8.491 14.682 -5.825 1.00 93.38 160 GLY A O 1
ATOM 1177 N N . GLU A 1 161 ? -10.673 15.115 -5.603 1.00 95.25 161 GLU A N 1
ATOM 1178 C CA . GLU A 1 161 ? -10.982 13.928 -4.799 1.00 95.25 161 GLU A CA 1
ATOM 1179 C C . GLU A 1 161 ? -12.015 13.078 -5.541 1.00 95.25 161 GLU A C 1
ATOM 1181 O O . GLU A 1 161 ? -13.010 13.601 -6.048 1.00 95.25 161 GLU A O 1
ATOM 1186 N N . GLN A 1 162 ? -11.767 11.772 -5.630 1.00 95.81 162 GLN A N 1
ATOM 1187 C CA . GLN A 1 162 ? -12.636 10.821 -6.315 1.00 95.81 162 GLN A CA 1
ATOM 1188 C C . GLN A 1 162 ? -12.590 9.469 -5.605 1.00 95.81 162 GLN A C 1
ATOM 1190 O O . GLN A 1 162 ? -11.529 8.981 -5.218 1.00 95.81 162 GLN A O 1
ATOM 1195 N N . GLU A 1 163 ? -13.749 8.831 -5.462 1.00 97.25 163 GLU A N 1
ATOM 1196 C CA . GLU A 1 163 ? -13.821 7.464 -4.957 1.00 97.25 163 GLU A CA 1
ATOM 1197 C C . GLU A 1 163 ? -13.517 6.457 -6.064 1.00 97.25 163 GLU A C 1
ATOM 1199 O O . GLU A 1 163 ? -14.043 6.547 -7.179 1.00 97.25 163 GLU A O 1
ATOM 1204 N N . PHE A 1 164 ? -12.709 5.463 -5.717 1.00 97.81 164 PHE A N 1
ATOM 1205 C CA . PHE A 1 164 ? -12.372 4.327 -6.555 1.00 97.81 164 PHE A CA 1
ATOM 1206 C C . PHE A 1 164 ? -12.700 3.023 -5.843 1.00 97.81 164 PHE A C 1
ATOM 1208 O O . PHE A 1 164 ? -12.537 2.904 -4.632 1.00 97.81 164 PHE A O 1
ATOM 1215 N N . ARG A 1 165 ? -13.119 2.016 -6.603 1.00 97.88 165 ARG A N 1
ATOM 1216 C CA . ARG A 1 165 ? -13.331 0.654 -6.125 1.00 97.88 165 ARG A CA 1
ATOM 1217 C C . ARG A 1 165 ? -12.172 -0.234 -6.543 1.00 97.88 165 ARG A C 1
ATOM 1219 O O . ARG A 1 165 ? -11.728 -0.167 -7.687 1.00 97.88 165 ARG A O 1
ATOM 1226 N N . ILE A 1 166 ? -11.744 -1.108 -5.638 1.00 97.75 166 ILE A N 1
ATOM 1227 C CA . ILE A 1 166 ? -10.815 -2.190 -5.963 1.00 97.75 166 ILE A CA 1
ATOM 1228 C C . ILE A 1 166 ? -11.551 -3.223 -6.813 1.00 97.75 166 ILE A C 1
ATOM 1230 O O . ILE A 1 166 ? -12.489 -3.865 -6.336 1.00 97.75 166 ILE A O 1
ATOM 1234 N N . VAL A 1 167 ? -11.134 -3.388 -8.064 1.00 97.19 167 VAL A N 1
ATOM 1235 C CA . VAL A 1 167 ? -11.744 -4.345 -9.007 1.00 97.19 167 VAL A CA 1
ATOM 1236 C C . VAL A 1 167 ? -10.920 -5.616 -9.170 1.00 97.19 167 VAL A C 1
ATOM 1238 O O . VAL A 1 167 ? -11.471 -6.685 -9.420 1.00 97.19 167 VAL A O 1
ATOM 1241 N N . GLU A 1 168 ? -9.615 -5.515 -8.949 1.00 96.31 168 GLU A N 1
ATOM 1242 C CA . GLU A 1 168 ? -8.661 -6.607 -9.075 1.00 96.31 168 GLU A CA 1
ATOM 1243 C C . GLU A 1 168 ? -7.547 -6.434 -8.033 1.00 96.31 168 GLU A C 1
ATOM 1245 O O . GLU A 1 168 ? -7.309 -5.332 -7.525 1.00 96.31 168 GLU A O 1
ATOM 1250 N N . MET A 1 169 ? -6.901 -7.542 -7.665 1.00 96.50 169 MET A N 1
ATOM 1251 C CA . MET A 1 169 ? -5.738 -7.555 -6.782 1.00 96.50 169 MET A CA 1
ATOM 1252 C C . MET A 1 169 ? -4.760 -8.634 -7.225 1.00 96.50 169 MET A C 1
ATOM 1254 O O . MET A 1 169 ? -5.177 -9.719 -7.634 1.00 96.50 169 MET A O 1
ATOM 1258 N N . LEU A 1 170 ? -3.471 -8.366 -7.052 1.00 96.25 170 LEU A N 1
ATOM 1259 C CA . LEU A 1 170 ? -2.414 -9.324 -7.335 1.00 96.25 170 LEU A CA 1
ATOM 1260 C C . LEU A 1 170 ? -1.325 -9.242 -6.267 1.00 96.25 170 LEU A C 1
ATOM 1262 O O . LEU A 1 170 ? -0.818 -8.161 -5.977 1.00 96.25 170 LEU A O 1
ATOM 1266 N N . ASP A 1 171 ? -0.939 -10.393 -5.723 1.00 96.56 171 ASP A N 1
ATOM 1267 C CA . ASP A 1 171 ? 0.205 -10.510 -4.824 1.00 96.56 171 ASP A CA 1
ATOM 1268 C C . ASP A 1 171 ? 1.375 -11.154 -5.574 1.00 96.56 171 ASP A C 1
ATOM 1270 O O . ASP A 1 171 ? 1.211 -12.196 -6.213 1.00 96.56 171 ASP A O 1
ATOM 1274 N N . VAL A 1 172 ? 2.559 -10.549 -5.491 1.00 95.19 172 VAL A N 1
ATOM 1275 C CA . VAL A 1 172 ? 3.743 -10.975 -6.251 1.00 95.19 172 VAL A CA 1
ATOM 1276 C C . VAL A 1 172 ? 5.024 -10.926 -5.410 1.00 95.19 172 VAL A C 1
ATOM 1278 O O . VAL A 1 172 ? 5.104 -10.145 -4.458 1.00 95.19 172 VAL A O 1
ATOM 1281 N N . PRO A 1 173 ? 6.067 -11.714 -5.736 1.00 95.31 173 PRO A N 1
ATOM 1282 C CA . PRO A 1 173 ? 7.343 -11.635 -5.031 1.00 95.31 173 PRO A CA 1
ATOM 1283 C C . PRO A 1 173 ? 8.095 -10.328 -5.336 1.00 95.31 173 PRO A C 1
ATOM 1285 O O . PRO A 1 173 ? 8.347 -10.001 -6.496 1.00 95.31 173 PRO A O 1
ATOM 1288 N N . GLN A 1 174 ? 8.540 -9.610 -4.304 1.00 88.31 174 GLN A N 1
ATOM 1289 C CA . GLN A 1 174 ? 9.136 -8.272 -4.422 1.00 88.31 174 GLN A CA 1
ATOM 1290 C C . GLN A 1 174 ? 10.324 -8.191 -5.392 1.00 88.31 174 GLN A C 1
ATOM 1292 O O . GLN A 1 174 ? 10.438 -7.236 -6.153 1.00 88.31 174 GLN A O 1
ATOM 1297 N N . PHE A 1 175 ? 11.221 -9.176 -5.356 1.00 87.00 175 PHE A N 1
ATOM 1298 C CA . PHE A 1 175 ? 12.530 -9.081 -6.016 1.00 87.00 175 PHE A CA 1
ATOM 1299 C C . PHE A 1 175 ? 12.603 -9.759 -7.383 1.00 87.00 175 PHE A C 1
ATOM 1301 O O . PHE A 1 175 ? 13.640 -9.693 -8.038 1.00 87.00 175 PHE A O 1
ATOM 1308 N N . THR A 1 176 ? 11.544 -10.457 -7.794 1.00 88.00 176 THR A N 1
ATOM 1309 C CA . THR A 1 176 ? 11.542 -11.244 -9.037 1.00 88.00 176 THR A CA 1
ATOM 1310 C C . THR A 1 176 ? 10.396 -10.893 -9.974 1.00 88.00 176 THR A C 1
ATOM 1312 O O . THR A 1 176 ? 10.308 -11.492 -11.038 1.00 88.00 176 THR A O 1
ATOM 1315 N N . THR A 1 177 ? 9.524 -9.965 -9.581 1.00 89.50 177 THR A N 1
ATOM 1316 C CA . THR A 1 177 ? 8.425 -9.491 -10.427 1.00 89.50 177 THR A CA 1
ATOM 1317 C C . THR A 1 177 ? 8.966 -8.607 -11.541 1.00 89.50 177 THR A C 1
ATOM 1319 O O . THR A 1 177 ? 9.809 -7.742 -11.309 1.00 89.50 177 THR A O 1
ATOM 1322 N N . THR A 1 178 ? 8.455 -8.819 -12.744 1.00 88.62 178 THR A N 1
ATOM 1323 C CA . THR A 1 178 ? 8.754 -8.059 -13.955 1.00 88.62 178 THR A CA 1
ATOM 1324 C C . THR A 1 178 ? 7.520 -7.293 -14.434 1.00 88.62 178 THR A C 1
ATOM 1326 O O . THR A 1 178 ? 6.411 -7.517 -13.955 1.00 88.62 178 THR A O 1
ATOM 1329 N N . VAL A 1 179 ? 7.700 -6.392 -15.405 1.00 87.69 179 VAL A N 1
ATOM 1330 C CA . VAL A 1 179 ? 6.578 -5.677 -16.040 1.00 87.69 179 VAL A CA 1
ATOM 1331 C C . VAL A 1 179 ? 5.600 -6.656 -16.695 1.00 87.69 179 VAL A C 1
ATOM 1333 O O . VAL A 1 179 ? 4.394 -6.483 -16.563 1.00 87.69 179 VAL A O 1
ATOM 1336 N N . ASP A 1 180 ? 6.093 -7.726 -17.322 1.00 88.44 180 ASP A N 1
ATOM 1337 C CA . ASP A 1 180 ? 5.247 -8.745 -17.957 1.00 88.44 180 ASP A CA 1
ATOM 1338 C C . ASP A 1 180 ? 4.329 -9.457 -16.953 1.00 88.44 180 ASP A C 1
ATOM 1340 O O . ASP A 1 180 ? 3.194 -9.810 -17.281 1.00 88.44 180 ASP A O 1
ATOM 1344 N N . ASP A 1 181 ? 4.785 -9.619 -15.708 1.00 88.25 181 ASP A N 1
ATOM 1345 C CA . ASP A 1 181 ? 3.988 -10.230 -14.642 1.00 88.25 181 ASP A CA 1
ATOM 1346 C C . ASP A 1 181 ? 2.802 -9.351 -14.222 1.00 88.25 181 ASP A C 1
ATOM 1348 O O . ASP A 1 181 ? 1.865 -9.855 -13.605 1.00 88.25 181 ASP A O 1
ATOM 1352 N N . ILE A 1 182 ? 2.820 -8.055 -14.555 1.00 89.69 182 ILE A N 1
ATOM 1353 C CA . ILE A 1 182 ? 1.804 -7.082 -14.134 1.00 89.69 182 ILE A CA 1
ATOM 1354 C C . ILE A 1 182 ? 1.140 -6.311 -15.286 1.00 89.69 182 ILE A C 1
ATOM 1356 O O . ILE A 1 182 ? 0.185 -5.574 -15.060 1.00 89.69 182 ILE A O 1
ATOM 1360 N N . SER A 1 183 ? 1.586 -6.491 -16.528 1.00 87.81 183 SER A N 1
ATOM 1361 C CA . SER A 1 183 ? 1.075 -5.757 -17.698 1.00 87.81 183 SER A CA 1
ATOM 1362 C C . SER A 1 183 ? -0.344 -6.144 -18.106 1.00 87.81 183 SER A C 1
ATOM 1364 O O . SER A 1 183 ? -1.030 -5.395 -18.798 1.00 87.81 183 SER A O 1
ATOM 1366 N N . HIS A 1 184 ? -0.813 -7.305 -17.653 1.00 87.56 184 HIS A N 1
ATOM 1367 C CA . HIS A 1 184 ? -2.175 -7.774 -17.888 1.00 87.56 184 HIS A CA 1
ATOM 1368 C C . HIS A 1 184 ? -3.207 -7.162 -16.931 1.00 87.56 184 HIS A C 1
ATOM 1370 O O . HIS A 1 184 ? -4.406 -7.365 -17.127 1.00 87.56 184 HIS A O 1
ATOM 1376 N N . LEU A 1 185 ? -2.752 -6.450 -15.898 1.00 84.50 185 LEU A N 1
ATOM 1377 C CA . LEU A 1 185 ? -3.607 -5.890 -14.861 1.00 84.50 185 LEU A CA 1
ATOM 1378 C C . LEU A 1 185 ? -4.389 -4.697 -15.412 1.00 84.50 185 LEU A C 1
ATOM 1380 O O . LEU A 1 185 ? -3.835 -3.834 -16.093 1.00 84.50 185 LEU A O 1
ATOM 1384 N N . SER A 1 186 ? -5.688 -4.654 -15.116 1.00 81.38 186 SER A N 1
ATOM 1385 C CA . SER A 1 186 ? -6.614 -3.689 -15.717 1.00 81.38 186 SER A CA 1
ATOM 1386 C C . SER A 1 186 ? -7.232 -2.758 -14.675 1.00 81.38 186 SER A C 1
ATOM 1388 O O . SER A 1 186 ? -7.549 -3.173 -13.566 1.00 81.38 186 SER A O 1
ATOM 1390 N N . GLY A 1 187 ? -7.374 -1.474 -15.011 1.00 89.12 187 GLY A N 1
ATOM 1391 C CA . GLY A 1 187 ? -7.952 -0.453 -14.134 1.00 89.12 187 GLY A CA 1
ATOM 1392 C C . GLY A 1 187 ? -7.595 0.960 -14.590 1.00 89.12 187 GLY A C 1
ATOM 1393 O O . GLY A 1 187 ? -6.778 1.152 -15.486 1.00 89.12 187 GLY A O 1
ATOM 1394 N N . THR A 1 188 ? -8.186 1.979 -13.974 1.00 94.62 188 THR A N 1
ATOM 1395 C CA . THR A 1 188 ? -7.830 3.380 -14.267 1.00 94.62 188 THR A CA 1
ATOM 1396 C C . THR A 1 188 ? -6.478 3.752 -13.659 1.00 94.62 188 THR A C 1
ATOM 1398 O O . THR A 1 188 ? -5.710 4.485 -14.274 1.00 94.62 188 THR A O 1
ATOM 1401 N N . LEU A 1 189 ? -6.165 3.225 -12.473 1.00 94.94 189 LEU A N 1
ATOM 1402 C CA . LEU A 1 189 ? -4.849 3.342 -11.843 1.00 94.94 189 LEU A CA 1
ATOM 1403 C C . LEU A 1 189 ? -4.575 2.136 -10.940 1.00 94.94 189 LEU A C 1
ATOM 1405 O O . LEU A 1 189 ? -5.499 1.422 -10.545 1.00 94.94 189 LEU A O 1
ATOM 1409 N N . ILE A 1 190 ? -3.304 1.912 -10.615 1.00 96.94 190 ILE A N 1
ATOM 1410 C CA . ILE A 1 190 ? -2.851 0.780 -9.804 1.00 96.94 190 ILE A CA 1
ATOM 1411 C C . ILE A 1 190 ? -2.092 1.312 -8.589 1.00 96.94 190 ILE A C 1
ATOM 1413 O O . ILE A 1 190 ? -1.237 2.186 -8.727 1.00 96.94 190 ILE A O 1
ATOM 1417 N N . LEU A 1 191 ? -2.374 0.777 -7.401 1.00 97.31 191 LEU A N 1
ATOM 1418 C CA . LEU A 1 191 ? -1.607 1.054 -6.185 1.00 97.31 191 LEU A CA 1
ATOM 1419 C C . LEU A 1 191 ? -0.766 -0.165 -5.796 1.00 97.31 191 LEU A C 1
ATOM 1421 O O . LEU A 1 191 ? -1.255 -1.293 -5.837 1.00 97.31 191 LEU A O 1
ATOM 1425 N N . GLN A 1 192 ? 0.472 0.068 -5.368 1.00 96.06 192 GLN A N 1
ATOM 1426 C CA . GLN A 1 192 ? 1.434 -0.955 -4.965 1.00 96.06 192 GLN A CA 1
ATOM 1427 C C . GLN A 1 192 ? 2.007 -0.683 -3.565 1.00 96.06 192 GLN A C 1
ATOM 1429 O O . GLN A 1 192 ? 2.505 0.406 -3.279 1.00 96.06 192 GLN A O 1
ATOM 1434 N N . THR A 1 193 ? 2.032 -1.701 -2.702 1.00 96.69 193 THR A N 1
ATOM 1435 C CA . THR A 1 193 ? 2.813 -1.659 -1.454 1.00 96.69 193 THR A CA 1
ATOM 1436 C C . THR A 1 193 ? 3.336 -3.039 -1.053 1.00 96.69 193 THR A C 1
ATOM 1438 O O . THR A 1 193 ? 2.901 -4.058 -1.581 1.00 96.69 193 THR A O 1
ATOM 1441 N N . CYS A 1 194 ? 4.278 -3.091 -0.113 1.00 96.06 194 CYS A N 1
ATOM 1442 C CA . CYS A 1 194 ? 4.840 -4.342 0.399 1.00 96.06 194 CYS A CA 1
ATOM 1443 C C . CYS A 1 194 ? 4.025 -4.888 1.578 1.00 96.06 194 CYS A C 1
ATOM 1445 O O . CYS A 1 194 ? 3.596 -4.135 2.457 1.00 96.06 194 CYS A O 1
ATOM 1447 N N . TYR A 1 195 ? 3.895 -6.208 1.675 1.00 96.31 195 TYR A N 1
ATOM 1448 C CA . TYR A 1 195 ? 3.553 -6.841 2.944 1.00 96.31 195 TYR A CA 1
ATOM 1449 C C . TYR A 1 195 ? 4.703 -6.669 3.944 1.00 96.31 195 TYR A C 1
ATOM 1451 O O . TYR A 1 195 ? 5.846 -6.363 3.599 1.00 96.31 195 TYR A O 1
ATOM 1459 N N . TRP A 1 196 ? 4.399 -6.855 5.226 1.00 93.12 196 TRP A N 1
ATOM 1460 C CA . TRP A 1 196 ? 5.391 -6.750 6.298 1.00 93.12 196 TRP A CA 1
ATOM 1461 C C . TRP A 1 196 ? 6.326 -7.968 6.392 1.00 93.12 196 TRP A C 1
ATOM 1463 O O . TRP A 1 196 ? 7.215 -7.982 7.240 1.00 93.12 196 TRP A O 1
ATOM 1473 N N . ASP A 1 197 ? 6.141 -8.970 5.528 1.00 90.75 197 ASP A N 1
ATOM 1474 C CA . ASP A 1 197 ? 6.984 -10.167 5.429 1.00 90.75 197 ASP A CA 1
ATOM 1475 C C . ASP A 1 197 ? 8.326 -9.912 4.715 1.00 90.75 197 ASP A C 1
ATOM 1477 O O . ASP A 1 197 ? 9.224 -10.752 4.780 1.00 90.75 197 ASP A O 1
ATOM 1481 N N . GLY A 1 198 ? 8.467 -8.753 4.056 1.00 86.88 198 GLY A N 1
ATOM 1482 C CA . GLY A 1 198 ? 9.662 -8.358 3.308 1.00 86.88 198 GLY A CA 1
ATOM 1483 C C . GLY A 1 198 ? 9.912 -9.174 2.037 1.00 86.88 198 GLY A C 1
ATOM 1484 O O . GLY A 1 198 ? 11.026 -9.155 1.520 1.00 86.88 198 GLY A O 1
ATOM 1485 N N . ALA A 1 199 ? 8.919 -9.926 1.565 1.00 92.88 199 ALA A N 1
ATOM 1486 C CA . ALA A 1 199 ? 9.053 -10.823 0.422 1.00 92.88 199 ALA A CA 1
ATOM 1487 C C . ALA A 1 199 ? 7.946 -10.627 -0.614 1.00 92.88 199 ALA A C 1
ATOM 1489 O O . ALA A 1 199 ? 8.178 -10.874 -1.799 1.00 92.88 199 ALA A O 1
ATOM 1490 N N . THR A 1 200 ? 6.770 -10.177 -0.183 1.00 95.56 200 THR A N 1
ATOM 1491 C CA . THR A 1 200 ? 5.579 -10.099 -1.025 1.00 95.56 200 THR A CA 1
ATOM 1492 C C . THR A 1 200 ? 5.140 -8.648 -1.191 1.00 95.56 200 THR A C 1
ATOM 1494 O O . THR A 1 200 ? 5.157 -7.860 -0.245 1.00 95.56 200 THR A O 1
ATOM 1497 N N . MET A 1 201 ? 4.700 -8.288 -2.392 1.00 95.94 201 MET A N 1
ATOM 1498 C CA . MET A 1 201 ? 4.049 -7.016 -2.694 1.00 95.94 201 MET A CA 1
ATOM 1499 C C . MET A 1 201 ? 2.607 -7.250 -3.112 1.00 95.94 201 MET A C 1
ATOM 1501 O O . MET A 1 201 ? 2.314 -8.242 -3.771 1.00 95.94 201 MET A O 1
ATOM 1505 N N . LYS A 1 202 ? 1.736 -6.313 -2.750 1.00 97.25 202 LYS A N 1
ATOM 1506 C CA . LYS A 1 202 ? 0.336 -6.258 -3.153 1.00 97.25 202 LYS A CA 1
ATOM 1507 C C . LYS A 1 202 ? 0.153 -5.156 -4.187 1.00 97.25 202 LYS A C 1
ATOM 1509 O O . LYS A 1 202 ? 0.543 -4.013 -3.939 1.00 97.25 202 LYS A O 1
ATOM 1514 N N . PHE A 1 203 ? -0.501 -5.498 -5.284 1.00 97.00 203 PHE A N 1
ATOM 1515 C CA . PHE A 1 203 ? -1.065 -4.585 -6.266 1.00 97.00 203 PHE A CA 1
ATOM 1516 C C . PHE A 1 203 ? -2.587 -4.577 -6.119 1.00 97.00 203 PHE A C 1
ATOM 1518 O O . PHE A 1 203 ? -3.204 -5.633 -5.956 1.00 97.00 203 PHE A O 1
ATOM 1525 N N . VAL A 1 204 ? -3.195 -3.394 -6.172 1.00 97.56 204 VAL A N 1
ATOM 1526 C CA . VAL A 1 204 ? -4.653 -3.225 -6.235 1.00 97.56 204 VAL A CA 1
ATOM 1527 C C . VAL A 1 204 ? -5.014 -2.298 -7.384 1.00 97.56 204 VAL A C 1
ATOM 1529 O O . VAL A 1 204 ? -4.376 -1.264 -7.585 1.00 97.56 204 VAL A O 1
ATOM 1532 N N . MET A 1 205 ? -6.041 -2.671 -8.135 1.00 96.94 205 MET A N 1
ATOM 1533 C CA . MET A 1 205 ? -6.437 -1.995 -9.363 1.00 96.94 205 MET A CA 1
ATOM 1534 C C . MET A 1 205 ? -7.734 -1.280 -9.093 1.00 96.94 205 MET A C 1
ATOM 1536 O O . MET A 1 205 ? -8.664 -1.849 -8.514 1.00 96.94 205 MET A O 1
ATOM 1540 N N . LEU A 1 206 ? -7.772 -0.024 -9.501 1.00 97.69 206 LEU A N 1
ATOM 1541 C CA . LEU A 1 206 ? -8.803 0.906 -9.107 1.00 97.69 206 LEU A CA 1
ATOM 1542 C C . LEU A 1 206 ? -9.590 1.381 -10.322 1.00 97.69 206 LEU A C 1
ATOM 1544 O O . LEU A 1 206 ? -9.018 1.829 -11.317 1.00 97.69 206 LEU A O 1
ATOM 1548 N N . GLU A 1 207 ? -10.912 1.341 -10.205 1.00 97.50 207 GLU A N 1
ATOM 1549 C CA . GLU A 1 207 ? -11.843 1.970 -11.144 1.00 97.50 207 GLU A CA 1
ATOM 1550 C C . GLU A 1 207 ? -12.722 2.995 -10.426 1.00 97.50 207 GLU A C 1
ATOM 1552 O O . GLU A 1 207 ? -13.072 2.780 -9.263 1.00 97.50 207 GLU A O 1
ATOM 1557 N N . PRO A 1 208 ? -13.084 4.111 -11.078 1.00 97.00 208 PRO A N 1
ATOM 1558 C CA . PRO A 1 208 ? -13.906 5.138 -10.456 1.00 97.00 208 PRO A CA 1
ATOM 1559 C C . PRO A 1 208 ? -15.285 4.585 -10.080 1.00 97.00 208 PRO A C 1
ATOM 1561 O O . PRO A 1 208 ? -15.919 3.852 -10.842 1.00 97.00 208 PRO A O 1
ATOM 1564 N N . VAL A 1 209 ? -15.770 4.973 -8.902 1.00 95.06 209 VAL A N 1
ATOM 1565 C CA . VAL A 1 209 ? -17.162 4.748 -8.504 1.00 95.06 209 VAL A CA 1
ATOM 1566 C C . VAL A 1 209 ? -18.030 5.780 -9.232 1.00 95.06 209 VAL A C 1
ATOM 1568 O O . VAL A 1 209 ? -17.784 6.980 -9.116 1.00 95.06 209 VAL A O 1
ATOM 1571 N N . GLN A 1 210 ? -19.002 5.302 -10.017 1.00 76.81 210 GLN A N 1
ATOM 1572 C CA . GLN A 1 210 ? -19.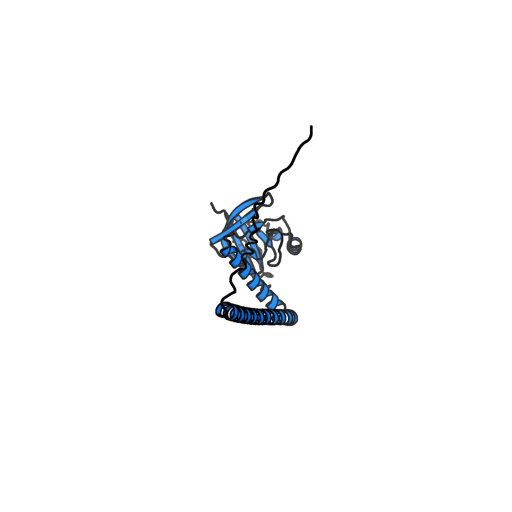995 6.137 -10.711 1.00 76.81 210 GLN A CA 1
ATOM 1573 C C . GLN A 1 210 ? -21.093 6.630 -9.770 1.00 76.81 210 GLN A C 1
ATOM 1575 O O . GLN A 1 210 ? -21.512 5.834 -8.896 1.00 76.81 210 GLN A O 1
#

Mean predicted aligned error: 11.53 Å

Nearest PDB structures (foldseek):
  4d70-assembly2_B  TM=5.554E-01  e=1.211E-02  Clostridium perfringens
  4v9h-assembly1_BZ  TM=7.119E-01  e=8.966E-01  Thermus thermophilus HB8
  4wq1-assembly2_D5  TM=3.978E-01  e=3.937E-01  Thermus thermophilus HB8

Organism: NCBI:txid340320

Sequence (210 aa):
MSTGTDFEQLGFTESEDTGAAPPDAPGQVRKRRKLAAWLTAIASVLIGIILIGAIAILIGLGVAPDKTKEVIGTAGTQIKHQAQVVSGQTPRVILGPDGGQELVDQCPGSWVRMVDYQTDEMQSPVYSAHNGCWGEGVRGDVILPLGIGDVVEVVERDGGEQEFRIVEMLDVPQFTTTVDDISHLSGTLILQTCYWDGATMKFVMLEPVQ

Foldseek 3Di:
DDDDDDDDDDDDDPPPPPVDPPPDDPVVVVVVVVVVVVVVVVVVVVVVVVVVVVVVLVVCCVPPVLVSLQVVLVVVLVVVVVVCVVVVHAQEAEADEADDPVVLVVLPQHFHFYPLLPDPLAPATETEHEQPRHDDSDGRSSCVVDDAQGKYWYAYPVGDTFIWGFHDKDKDFPPPDDSVNPSPPDANHKYKYDRSNNTMIMITHIYTDD

Secondary structure (DSSP, 8-state):
-------------------PPPP--HHHHHHHHHHHHHHHHHHHHHHHHHHHHHHHHHHHHHH-HHHHHHHHHHHHHHHHHHHHHHHTPPPEEEEEEEE-HHHHTT--SSEEEEGGG-STT--S-EEE--TT-EETTEEGGGGTT--TT-EEEEE-TTS-EEEEEEEEEEEEETTT--STTTTT--SSEEEEEE-TTSSEEEEEEEEE--

Solvent-accessible surface area (backbone atoms only — not comparable to full-atom values): 11928 Å² total; per-residue (Å²): 135,84,86,80,88,87,89,80,90,78,91,73,81,82,78,82,78,74,78,68,75,77,79,76,55,76,69,55,58,56,50,50,52,52,50,51,54,50,52,50,52,51,50,52,51,51,53,51,52,51,52,53,51,52,51,52,50,58,53,30,52,74,77,41,43,64,63,40,45,20,54,51,44,51,51,50,48,51,52,52,49,53,55,31,61,75,68,70,53,71,50,53,44,37,46,43,60,79,34,54,70,76,50,40,75,63,42,75,39,37,27,27,29,36,54,89,54,73,44,94,66,36,86,35,59,42,26,32,27,46,39,85,31,67,39,85,74,20,48,28,39,67,64,72,88,57,54,75,69,41,61,34,37,40,28,43,79,88,68,51,74,46,50,23,27,26,75,41,74,49,78,45,50,63,91,77,66,51,68,81,80,54,36,82,63,68,49,69,32,31,43,37,28,48,48,51,78,80,46,40,26,41,38,40,16,26,36,76,64,130